Protein AF-A0A7Y6PYK7-F1 (afdb_monomer_lite)

Sequence (256 aa):
MRISSSILVTAALLSGCTKWGTTAVYGPKYEVERRLLGSPSLATTKSSSLSAGFAGARGGGVAIAGLEGATDSLSRTHCVQQAEITYEQPIEFQPVETGRTGDVAASVALGFVGLGFVVAGLIRSSDDSVFQPGDPYYKEPASGAPLYAIGGLMVGGGIGIAAYSFGALPKGPKPAPTQSKRAWVQQELVEATGCGLPGDVAQQPQPQPIAQPASATPPPSNETADRLRKLDQLRSSGAITEAEYQKKRKEILDAI

Secondary structure (DSSP, 8-state):
----SSHHHHTTSS----PPEEEEEE---EEEEEEEEEEEEEEEEEE-S---------S--------------EEEEEEEEEEEEEEEEEEEEEEE----HHHHHHHHHHHHHHHHHHHHHHHHHT---SS-TT-TT--PPPP-HHHHHHHHHHHHHHHHHHHHHHHTSPPSPPPPPEEEEEEEEEEEEEE-S-S--TT----PPPPP-----------TTSHHHHHHHHHHHHHHTTSS-HHHHHHHHHHHHHT-

pLDDT: mean 78.87, std 18.79, range [34.84, 98.12]

Radius of gyration: 35.49 Å; chains: 1; bounding box: 79×59×106 Å

Foldseek 3Di:
DDDDPPVVVVVVVPPDQLDFAWDKDKADKDWDDKDWDDDWDKDKDFDQPPCPDPPDPDDDDDDDDDDPDDRPRDIDIFTWTKMKTKMKIKIKTFGDFPACVVLLVVLVVLLVVLVVLVVVLVVQQPPPDPDDPPDPPDDHGDHSVVSNVSSVVSNVVSVVSNVVRVVSTNPDDGDDIDMDMDMDIDIDIDGDADPPPVPRDDDDPDPDPDPDDPDDDDDPDCPLVVQLVVLVVCVVVVVDDPVVSVVVNVVSVVVD

Structure (mmCIF, N/CA/C/O backbone):
data_AF-A0A7Y6PYK7-F1
#
_entry.id   AF-A0A7Y6PYK7-F1
#
loop_
_atom_site.group_PDB
_atom_site.id
_atom_site.type_symbol
_atom_site.label_atom_id
_atom_site.label_alt_id
_atom_site.label_comp_id
_atom_site.label_asym_id
_atom_site.label_entity_id
_atom_site.label_seq_id
_atom_site.pdbx_PDB_ins_code
_atom_site.Cartn_x
_atom_site.Cartn_y
_atom_site.Cartn_z
_atom_site.occupancy
_atom_site.B_iso_or_equiv
_atom_site.auth_seq_id
_atom_site.auth_comp_id
_atom_site.auth_asym_id
_atom_site.auth_atom_id
_atom_site.pdbx_PDB_model_num
ATOM 1 N N . MET A 1 1 ? 35.656 24.568 -28.229 1.00 41.38 1 MET A N 1
ATOM 2 C CA . MET A 1 1 ? 34.357 24.715 -27.540 1.00 41.38 1 MET A CA 1
ATOM 3 C C . MET A 1 1 ? 34.272 23.618 -26.478 1.00 41.38 1 MET A C 1
ATOM 5 O O . MET A 1 1 ? 34.019 22.473 -26.814 1.00 41.38 1 MET A O 1
ATOM 9 N N . ARG A 1 2 ? 34.668 23.921 -25.232 1.00 41.19 2 ARG A N 1
ATOM 10 C CA . ARG A 1 2 ? 34.726 22.980 -24.096 1.00 41.19 2 ARG A CA 1
ATOM 11 C C . ARG A 1 2 ? 33.639 23.394 -23.113 1.00 41.19 2 ARG A C 1
ATOM 13 O O . ARG A 1 2 ? 33.864 24.255 -22.272 1.00 41.19 2 ARG A O 1
ATOM 20 N N . ILE A 1 3 ? 32.442 22.865 -23.313 1.00 46.75 3 ILE A N 1
ATOM 21 C CA . ILE A 1 3 ? 31.269 23.149 -22.491 1.00 46.75 3 ILE A CA 1
ATOM 22 C C . ILE A 1 3 ? 30.882 21.832 -21.808 1.00 46.75 3 ILE A C 1
ATOM 24 O O . ILE A 1 3 ? 30.668 20.827 -22.476 1.00 46.75 3 ILE A O 1
ATOM 28 N N . SER A 1 4 ? 30.809 21.878 -20.476 1.00 48.56 4 SER A N 1
ATOM 29 C CA . SER A 1 4 ? 29.962 21.011 -19.641 1.00 48.56 4 SER A CA 1
ATOM 30 C C . SER A 1 4 ? 30.378 19.560 -19.375 1.00 48.56 4 SER A C 1
ATOM 32 O O . SER A 1 4 ? 29.655 18.633 -19.718 1.00 48.56 4 SER A O 1
ATOM 34 N N . SER A 1 5 ? 31.445 19.351 -18.597 1.00 49.78 5 SER A N 1
ATOM 35 C CA . SER A 1 5 ? 31.573 18.126 -17.774 1.00 49.78 5 SER A CA 1
ATOM 36 C C . SER A 1 5 ? 31.343 18.384 -16.277 1.00 49.78 5 SER A C 1
ATOM 38 O O . SER A 1 5 ? 31.088 17.450 -15.526 1.00 49.78 5 SER A O 1
ATOM 40 N N . SER A 1 6 ? 31.348 19.647 -15.837 1.00 47.19 6 SER A N 1
ATOM 41 C CA . SER A 1 6 ? 31.261 19.998 -14.410 1.00 47.19 6 SER A CA 1
ATOM 42 C C . SER A 1 6 ? 29.833 20.159 -13.871 1.00 47.19 6 SER A C 1
ATOM 44 O O . SER A 1 6 ? 29.655 20.204 -12.662 1.00 47.19 6 SER A O 1
ATOM 46 N N . ILE A 1 7 ? 28.807 20.226 -14.731 1.00 49.69 7 ILE A N 1
ATOM 47 C CA . ILE A 1 7 ? 27.406 20.414 -14.292 1.00 49.69 7 ILE A CA 1
ATOM 48 C C . ILE A 1 7 ? 26.736 19.075 -13.924 1.00 49.69 7 ILE A C 1
ATOM 50 O O . ILE A 1 7 ? 25.833 19.042 -13.094 1.00 49.69 7 ILE A O 1
ATOM 54 N N . LEU A 1 8 ? 27.219 17.948 -14.460 1.00 49.28 8 LEU A N 1
ATOM 55 C CA . LEU A 1 8 ? 26.661 16.619 -14.169 1.00 49.28 8 LEU A CA 1
ATOM 56 C C . LEU A 1 8 ? 27.048 16.078 -12.781 1.00 49.28 8 LEU A C 1
ATOM 58 O O . LEU A 1 8 ? 26.306 15.286 -12.210 1.00 49.28 8 LEU A O 1
ATOM 62 N N . VAL A 1 9 ? 28.167 16.529 -12.206 1.00 49.00 9 VAL A N 1
ATOM 63 C CA . VAL A 1 9 ? 28.654 16.024 -10.908 1.00 49.00 9 VAL A CA 1
ATOM 64 C C . VAL A 1 9 ? 27.908 16.662 -9.729 1.00 49.00 9 VAL A C 1
ATOM 66 O O . VAL A 1 9 ? 27.667 16.005 -8.719 1.00 49.00 9 VAL A O 1
ATOM 69 N N . THR A 1 10 ? 27.449 17.909 -9.859 1.00 48.22 10 THR A N 1
ATOM 70 C CA . THR A 1 10 ? 26.762 18.618 -8.766 1.00 48.22 10 THR A CA 1
ATOM 71 C C . THR A 1 10 ? 25.314 18.155 -8.567 1.00 48.22 10 THR A C 1
ATOM 73 O O . THR A 1 10 ? 24.798 18.223 -7.455 1.00 48.22 10 THR A O 1
ATOM 76 N N . ALA A 1 11 ? 24.665 17.606 -9.602 1.00 48.53 11 ALA A N 1
ATOM 77 C CA . ALA A 1 11 ? 23.316 17.040 -9.489 1.00 48.53 11 ALA A CA 1
ATOM 78 C C . ALA A 1 11 ? 23.280 15.692 -8.732 1.00 48.53 11 ALA A C 1
ATOM 80 O O . ALA A 1 11 ? 22.247 15.332 -8.175 1.00 48.53 11 ALA A O 1
ATOM 81 N N . ALA A 1 12 ? 24.406 14.971 -8.657 1.00 49.28 12 ALA A N 1
ATOM 82 C CA . ALA A 1 12 ? 24.497 13.674 -7.981 1.00 49.28 12 ALA A CA 1
ATOM 83 C C . ALA A 1 12 ? 24.731 13.775 -6.461 1.00 49.28 12 ALA A C 1
ATOM 85 O O . ALA A 1 12 ? 24.531 12.798 -5.751 1.00 49.28 12 ALA A O 1
ATOM 86 N N . LEU A 1 13 ? 25.133 14.939 -5.939 1.00 48.62 13 LEU A N 1
ATOM 87 C CA . LEU A 1 13 ? 25.382 15.131 -4.500 1.00 48.62 13 LEU A CA 1
ATOM 88 C C . LEU A 1 13 ? 24.173 15.704 -3.740 1.00 48.62 13 LEU A C 1
ATOM 90 O O . LEU A 1 13 ? 24.172 15.714 -2.512 1.00 48.62 13 LEU A O 1
ATOM 94 N N . LEU A 1 14 ? 23.122 16.120 -4.455 1.00 46.25 14 LEU A N 1
ATOM 95 C CA . LEU A 1 14 ? 21.832 16.527 -3.878 1.00 46.25 14 LEU A CA 1
ATOM 96 C C . LEU A 1 14 ? 20.793 15.387 -3.845 1.00 46.25 14 LEU A C 1
ATOM 98 O O . LEU A 1 14 ? 19.666 15.611 -3.407 1.00 46.25 14 LEU A O 1
ATOM 102 N N . SER A 1 15 ? 21.159 14.161 -4.251 1.00 47.44 15 SER A N 1
ATOM 103 C CA . SER A 1 15 ? 20.403 12.945 -3.920 1.00 47.44 15 SER A CA 1
ATOM 104 C C . SER A 1 15 ? 20.591 12.679 -2.421 1.00 47.44 15 SER A C 1
ATOM 106 O O . SER A 1 15 ? 21.564 12.072 -1.988 1.00 47.44 15 SER A O 1
ATOM 108 N N . GLY A 1 16 ? 19.786 13.276 -1.555 1.00 48.03 16 GLY A N 1
ATOM 109 C CA . GLY A 1 16 ? 18.374 12.955 -1.472 1.00 48.03 16 GLY A CA 1
ATOM 110 C C . GLY A 1 16 ? 18.304 11.812 -0.479 1.00 48.03 16 GLY A C 1
ATOM 111 O O . GLY A 1 16 ? 18.490 10.662 -0.861 1.00 48.03 16 GLY A O 1
ATOM 112 N N . CYS A 1 17 ? 18.145 12.144 0.805 1.00 55.09 17 CYS A N 1
ATOM 113 C CA . CYS A 1 17 ? 17.964 11.154 1.859 1.00 55.09 17 CYS A CA 1
ATOM 114 C C . CYS A 1 17 ? 16.891 10.179 1.386 1.00 55.09 17 CYS A C 1
ATOM 116 O O . CYS A 1 17 ? 15.743 10.577 1.182 1.00 55.09 17 CYS A O 1
ATOM 118 N N . THR A 1 18 ? 17.274 8.935 1.135 1.00 62.16 18 THR A N 1
ATOM 119 C CA . THR A 1 18 ? 16.353 7.918 0.664 1.00 62.16 18 THR A CA 1
ATOM 120 C C . THR A 1 18 ? 15.465 7.561 1.854 1.00 62.16 18 THR A C 1
ATOM 122 O O . THR A 1 18 ? 15.891 6.941 2.826 1.00 62.16 18 THR A O 1
ATOM 125 N N . LYS A 1 19 ? 14.255 8.133 1.867 1.00 70.88 19 LYS A N 1
ATOM 126 C CA . LYS A 1 19 ? 13.353 8.081 3.020 1.00 70.88 19 LYS A CA 1
ATOM 127 C C . LYS A 1 19 ? 12.589 6.767 2.993 1.00 70.88 19 LYS A C 1
ATOM 129 O O . LYS A 1 19 ? 11.907 6.457 2.021 1.00 70.88 19 LYS A O 1
ATOM 134 N N . TRP A 1 20 ? 12.663 6.029 4.091 1.00 84.69 20 TRP A N 1
ATOM 135 C CA . TRP A 1 20 ? 11.654 5.030 4.410 1.00 84.69 20 TRP A CA 1
ATOM 136 C C . TRP A 1 20 ? 10.308 5.740 4.549 1.00 84.69 20 TRP A C 1
ATOM 138 O O . TRP A 1 20 ? 10.198 6.704 5.310 1.00 84.69 20 TRP A O 1
ATOM 148 N N . GLY A 1 21 ? 9.296 5.296 3.809 1.00 88.88 21 GLY A N 1
ATOM 149 C CA . GLY A 1 21 ? 7.928 5.705 4.098 1.00 88.88 21 GLY A CA 1
ATOM 150 C C . GLY A 1 21 ? 7.387 4.925 5.282 1.00 88.88 21 GLY A C 1
ATOM 151 O O . GLY A 1 21 ? 7.928 3.891 5.679 1.00 88.88 21 GLY A O 1
ATOM 152 N N . THR A 1 22 ? 6.296 5.417 5.846 1.00 93.62 22 THR A N 1
ATOM 153 C CA . THR A 1 22 ? 5.576 4.750 6.925 1.00 93.62 22 THR A CA 1
ATOM 154 C C . THR A 1 22 ? 4.152 4.470 6.472 1.00 93.62 22 THR A C 1
ATOM 156 O O . THR A 1 22 ? 3.503 5.319 5.863 1.00 93.62 22 THR A O 1
ATOM 159 N N . THR A 1 23 ? 3.665 3.266 6.755 1.00 95.06 23 THR A N 1
ATOM 160 C CA . THR A 1 23 ? 2.240 2.938 6.660 1.00 95.06 23 THR A CA 1
ATOM 161 C C . THR A 1 23 ? 1.681 2.774 8.064 1.00 95.06 23 THR A C 1
ATOM 163 O O . THR A 1 23 ? 2.337 2.191 8.928 1.00 95.06 23 THR A O 1
ATOM 166 N N . ALA A 1 24 ? 0.489 3.312 8.309 1.00 96.38 24 ALA A N 1
ATOM 167 C CA . ALA A 1 24 ? -0.198 3.146 9.581 1.00 96.38 24 ALA A CA 1
ATOM 168 C C . ALA A 1 24 ? -1.003 1.842 9.556 1.00 96.38 24 ALA A C 1
ATOM 170 O O . ALA A 1 24 ? -1.925 1.687 8.755 1.00 96.38 24 ALA A O 1
ATOM 171 N N . VAL A 1 25 ? -0.667 0.914 10.448 1.00 96.31 25 VAL A N 1
ATOM 172 C CA . VAL A 1 25 ? -1.448 -0.293 10.716 1.00 96.31 25 VAL A CA 1
ATOM 173 C C . VAL A 1 25 ? -2.279 -0.036 11.965 1.00 96.31 25 VAL A C 1
ATOM 175 O O . VAL A 1 25 ? -1.747 0.180 13.053 1.00 96.31 25 VAL A O 1
ATOM 178 N N . TYR A 1 26 ? -3.598 -0.015 11.795 1.00 96.62 26 TYR A N 1
ATOM 179 C CA . TYR A 1 26 ? -4.538 0.232 12.881 1.00 96.62 26 TYR A CA 1
ATOM 180 C C . TYR A 1 26 ? -4.885 -1.079 13.579 1.00 96.62 26 TYR A C 1
ATOM 182 O O . TYR A 1 26 ? -5.367 -2.018 12.944 1.00 96.62 26 TYR A O 1
ATOM 190 N N . GLY A 1 27 ? -4.660 -1.138 14.888 1.00 95.50 27 GLY A N 1
ATOM 191 C CA . GLY A 1 27 ? -5.115 -2.253 15.706 1.00 95.50 27 GLY A CA 1
ATOM 192 C C . GLY A 1 27 ? -6.618 -2.193 16.011 1.00 95.50 27 GLY A C 1
ATOM 193 O O . GLY A 1 27 ? -7.320 -1.271 15.579 1.00 95.50 27 GLY A O 1
ATOM 194 N N . PRO A 1 28 ? -7.136 -3.176 16.764 1.00 95.81 28 PRO A N 1
ATOM 195 C CA . PRO A 1 28 ? -8.512 -3.160 17.258 1.00 95.81 28 PRO A CA 1
ATOM 196 C C . PRO A 1 28 ? -8.802 -1.904 18.093 1.00 95.81 28 PRO A C 1
ATOM 198 O O . PRO A 1 28 ? -7.960 -1.429 18.854 1.00 95.81 28 PRO A O 1
ATOM 201 N N . LYS A 1 29 ? -10.010 -1.365 17.920 1.00 95.75 29 LYS A N 1
ATOM 202 C CA . LYS A 1 29 ? -10.551 -0.243 18.694 1.00 95.75 29 LYS A CA 1
ATOM 203 C C . LYS A 1 29 ? -11.051 -0.782 20.035 1.00 95.75 29 LYS A C 1
ATOM 205 O O . LYS A 1 29 ? -11.832 -1.731 20.043 1.00 95.75 29 LYS A O 1
ATOM 210 N N . TYR A 1 30 ? -10.630 -0.170 21.136 1.00 93.94 30 TYR A N 1
ATOM 211 C CA . TYR A 1 30 ? -11.073 -0.530 22.480 1.00 93.94 30 TYR A CA 1
ATOM 212 C C . TYR A 1 30 ? -11.786 0.646 23.133 1.00 93.94 30 TYR A C 1
ATOM 214 O O . TYR A 1 30 ? -11.367 1.796 23.001 1.00 93.94 30 TYR A O 1
ATOM 222 N N . GLU A 1 31 ? -12.870 0.346 23.832 1.00 96.31 31 GLU A N 1
ATOM 223 C CA . GLU A 1 31 ? -13.551 1.291 24.706 1.00 96.31 31 GLU A CA 1
ATOM 224 C C . GLU A 1 31 ? -12.779 1.394 26.024 1.00 96.31 31 GLU A C 1
ATOM 226 O O . GLU A 1 31 ? -12.542 0.385 26.687 1.00 96.31 31 GLU A O 1
ATOM 231 N N . VAL A 1 32 ? -12.351 2.608 26.368 1.00 96.06 32 VAL A N 1
ATOM 232 C CA . VAL A 1 32 ? -11.587 2.884 27.593 1.00 96.06 32 VAL A CA 1
ATOM 233 C C . VAL A 1 32 ? -12.491 3.440 28.678 1.00 96.06 32 VAL A C 1
ATOM 235 O O . VAL A 1 32 ? -12.367 3.067 29.841 1.00 96.06 32 VAL A O 1
ATOM 238 N N . GLU A 1 33 ? -13.418 4.315 28.297 1.00 95.75 33 GLU A N 1
ATOM 239 C CA . GLU A 1 33 ? -14.327 4.966 29.229 1.00 95.75 33 GLU A CA 1
ATOM 240 C C . GLU A 1 33 ? -15.692 5.168 28.578 1.00 95.75 33 GLU A C 1
ATOM 242 O O . GLU A 1 33 ? -15.784 5.549 27.410 1.00 95.75 33 GLU A O 1
ATOM 247 N N . ARG A 1 34 ? -16.749 4.944 29.365 1.00 96.06 34 ARG A N 1
ATOM 248 C CA . ARG A 1 34 ? -18.128 5.273 29.012 1.00 96.06 34 ARG A CA 1
ATOM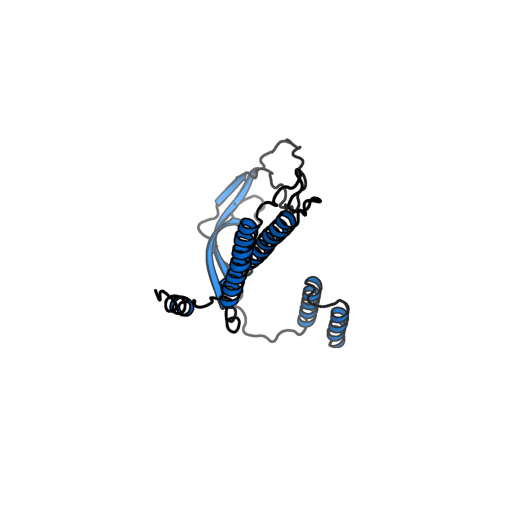 249 C C . ARG A 1 34 ? -18.690 6.232 30.035 1.00 96.06 34 ARG A C 1
ATOM 251 O O . ARG A 1 34 ? -18.794 5.890 31.213 1.00 96.06 34 ARG A O 1
ATOM 258 N N . ARG A 1 35 ? -19.152 7.386 29.574 1.00 95.81 35 ARG A N 1
ATOM 259 C CA . ARG A 1 35 ? -19.866 8.351 30.400 1.00 95.81 35 ARG A CA 1
ATOM 260 C C . ARG A 1 35 ? -21.265 8.572 29.852 1.00 95.81 35 ARG A C 1
ATOM 262 O O . ARG A 1 35 ? -21.439 9.076 28.749 1.00 95.81 35 ARG A O 1
ATOM 269 N N . LEU A 1 36 ? -22.274 8.209 30.636 1.00 94.75 36 LEU A N 1
ATOM 270 C CA . LEU A 1 36 ? -23.662 8.528 30.309 1.00 94.75 36 LEU A CA 1
ATOM 271 C C . LEU A 1 36 ? -23.889 10.036 30.475 1.00 94.75 36 LEU A C 1
ATOM 273 O O . LEU A 1 36 ? -23.507 10.625 31.489 1.00 94.75 36 LEU A O 1
ATOM 277 N N . LEU A 1 37 ? -24.496 10.655 29.468 1.00 94.00 37 LEU A N 1
ATOM 278 C CA . LEU A 1 37 ? -24.835 12.070 29.423 1.00 94.00 37 LEU A CA 1
ATOM 279 C C . LEU A 1 37 ? -26.358 12.243 29.484 1.00 94.00 37 LEU A C 1
ATOM 281 O O . LEU A 1 37 ? -27.113 11.565 28.787 1.00 94.00 37 LEU A O 1
ATOM 285 N N . GLY A 1 38 ? -26.813 13.190 30.307 1.00 93.00 38 GLY A N 1
ATOM 286 C CA . GLY A 1 38 ? -28.232 13.530 30.440 1.00 93.00 38 GLY A CA 1
ATOM 287 C C . GLY A 1 38 ? -29.077 12.441 31.108 1.00 93.00 38 GLY A C 1
ATOM 288 O O . GLY A 1 38 ? -28.550 11.535 31.748 1.00 93.00 38 GLY A O 1
ATOM 289 N N . SER A 1 39 ? -30.399 12.552 30.985 1.00 92.25 39 SER A N 1
ATOM 290 C CA . SER A 1 39 ? -31.371 11.543 31.422 1.00 92.25 39 SER A CA 1
ATOM 291 C C . SER A 1 39 ? -31.814 10.673 30.239 1.00 92.25 39 SER A C 1
ATOM 293 O O . SER A 1 39 ? -31.847 11.174 29.112 1.00 92.25 39 SER A O 1
ATOM 295 N N . PRO A 1 40 ? -32.188 9.401 30.462 1.00 91.94 40 PRO A N 1
ATOM 296 C CA . PRO A 1 40 ? -32.756 8.565 29.409 1.00 91.94 40 PRO A CA 1
ATOM 297 C C . PRO A 1 40 ? -34.015 9.208 28.813 1.00 91.94 40 PRO A C 1
ATOM 299 O O . PRO A 1 40 ? -34.795 9.856 29.513 1.00 91.94 40 PRO A O 1
ATOM 302 N N . SER A 1 41 ? -34.200 9.044 27.504 1.00 90.88 41 SER A N 1
ATOM 303 C CA . SER A 1 41 ? -35.339 9.578 26.758 1.00 90.88 41 SER A CA 1
ATOM 304 C C . SER A 1 41 ? -35.881 8.535 25.784 1.00 90.88 41 SER A C 1
ATOM 306 O O . SER A 1 41 ? -35.150 7.676 25.290 1.00 90.88 41 SER A O 1
ATOM 308 N N . LEU A 1 42 ? -37.182 8.594 25.511 1.00 91.00 42 LEU A N 1
ATOM 309 C CA . LEU A 1 42 ? -37.809 7.723 24.524 1.00 91.00 42 LEU A CA 1
ATOM 310 C C . LEU A 1 42 ? -37.490 8.241 23.119 1.00 91.00 42 LEU A C 1
ATOM 312 O O . LEU A 1 42 ? -37.902 9.341 22.754 1.00 91.00 42 LEU A O 1
ATOM 316 N N . ALA A 1 43 ? -36.803 7.431 22.316 1.00 88.19 43 ALA A N 1
ATOM 317 C CA . ALA A 1 43 ? -36.601 7.689 20.897 1.00 88.19 43 ALA A CA 1
ATOM 318 C C . ALA A 1 43 ? -37.356 6.649 20.072 1.00 88.19 43 ALA A C 1
ATOM 320 O O . ALA A 1 43 ? -37.307 5.449 20.338 1.00 88.19 43 ALA A O 1
ATOM 321 N N . THR A 1 44 ? -38.070 7.110 19.048 1.00 86.44 44 THR A N 1
ATOM 322 C CA . THR A 1 44 ? -38.729 6.212 18.097 1.00 86.44 44 THR A CA 1
ATOM 323 C C . THR A 1 44 ? -37.887 6.139 16.838 1.00 86.44 44 THR A C 1
ATOM 325 O O . THR A 1 44 ? -37.810 7.107 16.081 1.00 86.44 44 THR A O 1
ATOM 328 N N . THR A 1 45 ? -37.267 4.986 16.608 1.00 81.25 45 THR A N 1
ATOM 329 C CA . THR A 1 45 ? -36.474 4.743 15.405 1.00 81.25 45 THR A CA 1
ATOM 330 C C . THR A 1 45 ? -37.366 4.064 14.376 1.00 81.25 45 THR A C 1
ATOM 332 O O . THR A 1 45 ? -37.938 3.002 14.626 1.00 81.25 45 THR A O 1
ATOM 335 N N . LYS A 1 46 ? -37.505 4.692 13.207 1.00 81.75 46 LYS A N 1
ATOM 336 C CA . LYS A 1 46 ? -38.127 4.071 12.036 1.00 81.75 46 LYS A CA 1
ATOM 337 C C . LYS A 1 46 ? -37.024 3.382 11.246 1.00 81.75 46 LYS A C 1
ATOM 339 O O . LYS A 1 46 ? -36.307 4.043 10.501 1.00 81.75 46 LYS A O 1
ATOM 344 N N . SER A 1 47 ? -36.854 2.077 11.429 1.00 70.19 47 SER A N 1
ATOM 345 C CA . SER A 1 47 ? -35.985 1.300 10.550 1.00 70.19 47 SER A CA 1
ATOM 346 C C . SER A 1 47 ? -36.777 0.940 9.297 1.00 70.19 47 SER A C 1
ATOM 348 O O . SER A 1 47 ? -37.695 0.123 9.319 1.00 70.19 47 SER A O 1
ATOM 350 N N . SER A 1 48 ? -36.448 1.574 8.174 1.00 64.44 48 SER A N 1
ATOM 351 C CA . SER A 1 48 ? -36.780 1.008 6.869 1.00 64.44 48 SER A CA 1
ATOM 352 C C . SER A 1 48 ? -35.980 -0.287 6.740 1.00 64.44 48 SER A C 1
ATOM 354 O O . SER A 1 48 ? -34.762 -0.292 6.911 1.00 64.44 48 SER A O 1
ATOM 356 N N . SER A 1 49 ? -36.671 -1.394 6.493 1.00 51.66 49 SER A N 1
ATOM 357 C CA . SER A 1 49 ? -36.150 -2.755 6.333 1.00 51.66 49 SER A CA 1
ATOM 358 C C . SER A 1 49 ? -35.283 -2.925 5.071 1.00 51.66 49 SER A C 1
ATOM 360 O O . SER A 1 49 ? -35.478 -3.835 4.279 1.00 51.66 49 SER A O 1
ATOM 362 N N . LEU A 1 50 ? -34.276 -2.069 4.894 1.00 50.03 50 LEU A N 1
ATOM 363 C CA . LEU A 1 50 ? -33.206 -2.206 3.907 1.00 50.03 50 LEU A CA 1
ATOM 364 C C . LEU A 1 50 ? -31.889 -2.551 4.613 1.00 50.03 50 LEU A C 1
ATOM 366 O O . LEU A 1 50 ? -30.837 -1.999 4.317 1.00 50.03 50 LEU A O 1
ATOM 370 N N . SER A 1 51 ? -31.934 -3.507 5.542 1.00 47.28 51 SER A N 1
ATOM 371 C CA . SER A 1 51 ? -30.759 -4.333 5.836 1.00 47.28 51 SER A CA 1
ATOM 372 C C . SER A 1 51 ? -30.742 -5.474 4.817 1.00 47.28 51 SER A C 1
ATOM 374 O O . SER A 1 51 ? -30.958 -6.640 5.141 1.00 47.28 51 SER A O 1
ATOM 376 N N . ALA A 1 52 ? -30.549 -5.124 3.541 1.00 46.44 52 ALA A N 1
ATOM 377 C CA . ALA A 1 52 ? -29.939 -6.067 2.620 1.00 46.44 52 ALA A CA 1
ATOM 378 C C . ALA A 1 52 ? -28.544 -6.309 3.197 1.00 46.44 52 ALA A C 1
ATOM 380 O O . ALA A 1 52 ? -27.768 -5.366 3.352 1.00 46.44 52 ALA A O 1
ATOM 381 N N . GLY A 1 53 ? -28.302 -7.536 3.653 1.00 41.25 53 GLY A N 1
ATOM 382 C CA . GLY A 1 53 ? -27.120 -7.880 4.421 1.00 41.25 53 GLY A CA 1
ATOM 383 C C . GLY A 1 53 ? -25.844 -7.325 3.797 1.00 41.25 53 GLY A C 1
ATOM 384 O O . GLY A 1 53 ? -25.675 -7.311 2.577 1.00 41.25 53 GLY A O 1
ATOM 385 N N . PHE A 1 54 ? -24.921 -6.927 4.666 1.00 42.72 54 PHE A N 1
ATOM 386 C CA . PHE A 1 54 ? -23.496 -6.853 4.373 1.00 42.72 54 PHE A CA 1
ATOM 387 C C . PHE A 1 54 ? -22.984 -8.256 3.967 1.00 42.72 54 PHE A C 1
ATOM 389 O O . PHE A 1 54 ? -22.231 -8.900 4.689 1.00 42.72 54 PHE A O 1
ATOM 396 N N . ALA A 1 55 ? -23.422 -8.769 2.819 1.00 41.50 55 ALA A N 1
ATOM 397 C CA . ALA A 1 55 ? -22.771 -9.841 2.091 1.00 41.50 55 ALA A CA 1
ATOM 398 C C . ALA A 1 55 ? -21.782 -9.151 1.150 1.00 41.50 55 ALA A C 1
ATOM 400 O O . ALA A 1 55 ? -22.167 -8.394 0.260 1.00 41.50 55 ALA A O 1
ATOM 401 N N . GLY A 1 56 ? -20.494 -9.326 1.435 1.00 38.97 56 GLY A N 1
ATOM 402 C CA . GLY A 1 56 ? -19.407 -8.599 0.796 1.00 38.97 56 GLY A CA 1
ATOM 403 C C . GLY A 1 56 ? -19.460 -8.649 -0.730 1.00 38.97 56 GLY A C 1
ATOM 404 O O . GLY A 1 56 ? -19.235 -9.689 -1.343 1.00 38.97 56 GLY A O 1
ATOM 405 N N . ALA A 1 57 ? -19.648 -7.483 -1.345 1.00 38.53 57 ALA A N 1
ATOM 406 C CA . ALA A 1 57 ? -19.328 -7.254 -2.744 1.00 38.53 57 ALA A CA 1
ATOM 407 C C . ALA A 1 57 ? -17.798 -7.222 -2.915 1.00 38.53 57 ALA A C 1
ATOM 409 O O . ALA A 1 57 ? -17.163 -6.169 -2.961 1.00 38.53 57 ALA A O 1
ATOM 410 N N . ARG A 1 58 ? -17.193 -8.407 -3.001 1.00 41.72 58 ARG A N 1
ATOM 411 C CA . ARG A 1 58 ? -15.920 -8.619 -3.698 1.00 41.72 58 ARG A CA 1
ATOM 412 C C . ARG A 1 58 ? -16.099 -9.783 -4.669 1.00 41.72 58 ARG A C 1
ATOM 414 O O . ARG A 1 58 ? -15.801 -10.922 -4.343 1.00 41.72 58 ARG A O 1
ATOM 421 N N . GLY A 1 59 ? -16.601 -9.474 -5.862 1.00 38.66 59 GLY A N 1
ATOM 422 C CA . GLY A 1 59 ? -16.657 -10.397 -7.000 1.00 38.66 59 GLY A CA 1
ATOM 423 C C . GLY A 1 59 ? -17.846 -10.089 -7.903 1.00 38.66 59 GLY A C 1
ATOM 424 O O . GLY A 1 59 ? -18.978 -10.122 -7.439 1.00 38.66 59 GLY A O 1
ATOM 425 N N . GLY A 1 60 ? -17.583 -9.736 -9.165 1.00 47.50 60 GLY A N 1
ATOM 426 C CA . GLY A 1 60 ? -18.549 -9.246 -10.159 1.00 47.50 60 GLY A CA 1
ATOM 427 C C . GLY A 1 60 ? -19.690 -10.206 -10.516 1.00 47.50 60 GLY A C 1
ATOM 428 O O . GLY A 1 60 ? -19.681 -10.799 -11.590 1.00 47.50 60 GLY A O 1
ATOM 429 N N . GLY A 1 61 ? -20.687 -10.314 -9.639 1.00 34.84 61 GLY A N 1
ATOM 430 C CA . GLY A 1 61 ? -21.951 -11.012 -9.866 1.00 34.84 61 GLY A CA 1
ATOM 431 C C . GLY A 1 61 ? -23.121 -10.030 -9.927 1.00 34.84 61 GLY A C 1
ATOM 432 O O . GLY A 1 61 ? -23.276 -9.183 -9.053 1.00 34.84 61 GLY A O 1
ATOM 433 N N . VAL A 1 62 ? -23.927 -10.146 -10.979 1.00 42.94 62 VAL A N 1
ATOM 434 C CA . VAL A 1 62 ? -25.145 -9.370 -11.245 1.00 42.94 62 VAL A CA 1
ATOM 435 C C . VAL A 1 62 ? -26.106 -9.446 -10.050 1.00 42.94 62 VAL A C 1
ATOM 437 O O . VAL A 1 62 ? -26.606 -10.520 -9.720 1.00 42.94 62 VAL A O 1
ATOM 440 N N . ALA A 1 63 ? -26.378 -8.305 -9.411 1.00 37.50 63 ALA A N 1
ATOM 441 C CA . ALA A 1 63 ? -27.422 -8.188 -8.400 1.00 37.50 63 ALA A CA 1
ATOM 442 C C . ALA A 1 63 ? -28.792 -8.177 -9.093 1.00 37.50 63 ALA A C 1
ATOM 444 O O . ALA A 1 63 ? -29.102 -7.271 -9.868 1.00 37.50 63 ALA A O 1
ATOM 445 N N . ILE A 1 64 ? -29.603 -9.198 -8.822 1.00 43.75 64 ILE A N 1
ATOM 446 C CA . ILE A 1 64 ? -30.995 -9.272 -9.265 1.00 43.75 64 ILE A CA 1
ATOM 447 C C . ILE A 1 64 ? -31.794 -8.276 -8.417 1.00 43.75 64 ILE A C 1
ATOM 449 O O . ILE A 1 64 ? -32.117 -8.538 -7.261 1.00 43.75 64 ILE A O 1
ATOM 453 N N . ALA A 1 65 ? -32.076 -7.109 -8.994 1.00 44.94 65 ALA A N 1
ATOM 454 C CA . ALA A 1 65 ? -33.107 -6.204 -8.513 1.00 44.94 65 ALA A CA 1
ATOM 455 C C . ALA A 1 65 ? -34.471 -6.829 -8.833 1.00 44.94 65 ALA A C 1
ATOM 457 O O . ALA A 1 65 ? -34.818 -6.998 -10.000 1.00 44.94 65 ALA A O 1
ATOM 458 N N . GLY A 1 66 ? -35.226 -7.215 -7.807 1.00 45.91 66 GLY A N 1
ATOM 459 C CA . GLY A 1 66 ? -36.538 -7.815 -8.019 1.00 45.91 66 GLY A CA 1
ATOM 460 C C . GLY A 1 66 ? -37.202 -8.295 -6.741 1.00 45.91 66 GLY A C 1
ATOM 461 O O . GLY A 1 66 ? -37.413 -9.491 -6.589 1.00 45.91 66 GLY A O 1
ATOM 462 N N . LEU A 1 67 ? -37.532 -7.371 -5.833 1.00 43.38 67 LEU A N 1
ATOM 463 C CA . LEU A 1 67 ? -38.655 -7.560 -4.913 1.00 43.38 67 LEU A CA 1
ATOM 464 C C . LEU A 1 67 ? -39.140 -6.198 -4.390 1.00 43.38 67 LEU A C 1
ATOM 466 O O . LEU A 1 67 ? -38.751 -5.734 -3.322 1.00 43.38 67 LEU A O 1
ATOM 470 N N . GLU A 1 68 ? -39.994 -5.545 -5.176 1.00 48.34 68 GLU A N 1
ATOM 471 C CA . GLU A 1 68 ? -40.871 -4.470 -4.705 1.00 48.34 68 GLU A CA 1
ATOM 472 C C . GLU A 1 68 ? -41.976 -5.101 -3.841 1.00 48.34 68 GLU A C 1
ATOM 474 O O . GLU A 1 68 ? -43.076 -5.389 -4.302 1.00 48.34 68 GLU A O 1
ATOM 479 N N . GLY A 1 69 ? -41.652 -5.414 -2.587 1.00 45.91 69 GLY A N 1
ATOM 480 C CA . GLY A 1 69 ? -42.603 -5.899 -1.590 1.00 45.91 69 GLY A CA 1
ATOM 481 C C . GLY A 1 69 ? -42.639 -4.926 -0.421 1.00 45.91 69 GLY A C 1
ATOM 482 O O . GLY A 1 69 ? -41.615 -4.739 0.226 1.00 45.91 69 GLY A O 1
ATOM 483 N N . ALA A 1 70 ? -43.792 -4.285 -0.213 1.00 51.84 70 ALA A N 1
ATOM 484 C CA . ALA A 1 70 ? -44.168 -3.410 0.903 1.00 51.84 70 ALA A CA 1
ATOM 485 C C . ALA A 1 70 ? -43.099 -3.231 2.004 1.00 51.84 70 ALA A C 1
ATOM 487 O O . ALA A 1 70 ? -42.943 -4.064 2.897 1.00 51.84 70 ALA A O 1
ATOM 488 N N . THR A 1 71 ? -42.377 -2.108 1.966 1.00 53.94 71 THR A N 1
ATOM 489 C CA . THR A 1 71 ? -41.530 -1.672 3.081 1.00 53.94 71 THR A CA 1
ATOM 490 C C . THR A 1 71 ? -42.419 -1.148 4.204 1.00 53.94 71 THR A C 1
ATOM 492 O O . THR A 1 71 ? -42.554 0.066 4.383 1.00 53.94 71 THR A O 1
ATOM 495 N N . ASP A 1 72 ? -43.053 -2.051 4.947 1.00 61.41 72 ASP A N 1
ATOM 496 C CA . ASP A 1 72 ? -43.701 -1.694 6.202 1.00 61.41 72 ASP A CA 1
ATOM 497 C C . ASP A 1 72 ? -42.622 -1.138 7.137 1.00 61.41 72 ASP A C 1
ATOM 499 O O . ASP A 1 72 ? -41.726 -1.843 7.608 1.00 61.41 72 ASP A O 1
ATOM 503 N N . SER A 1 73 ? -42.654 0.181 7.334 1.00 66.81 73 SER A N 1
ATOM 504 C CA . SER A 1 73 ? -41.754 0.879 8.245 1.00 66.81 73 SER A CA 1
ATOM 505 C C . SER A 1 73 ? -42.096 0.439 9.663 1.00 66.81 73 SER A C 1
ATOM 507 O O . SER A 1 73 ? -43.065 0.908 10.259 1.00 66.81 73 SER A O 1
ATOM 509 N N . LEU A 1 74 ? -41.309 -0.487 10.204 1.00 72.25 74 LEU A N 1
ATOM 510 C CA . LEU A 1 74 ? -41.468 -0.926 11.578 1.00 72.25 74 LEU A CA 1
ATOM 511 C C . LEU A 1 74 ? -40.910 0.177 12.490 1.00 72.25 74 LEU A C 1
ATOM 513 O O . LEU A 1 74 ? -39.698 0.362 12.599 1.00 72.25 74 LEU A O 1
ATOM 517 N N . SER A 1 75 ? -41.787 0.951 13.129 1.00 80.00 75 SER A N 1
ATOM 518 C CA . SER A 1 75 ? -41.374 1.894 14.170 1.00 80.00 75 SER A CA 1
ATOM 519 C C . SER A 1 75 ? -41.240 1.157 15.497 1.00 80.00 75 SER A C 1
ATOM 521 O O . SER A 1 75 ? -42.231 0.625 16.002 1.00 80.00 75 SER A O 1
ATOM 523 N N . ARG A 1 76 ? -40.043 1.146 16.085 1.00 80.62 76 ARG A N 1
ATOM 524 C CA . ARG A 1 76 ? -39.839 0.681 17.463 1.00 80.62 76 ARG A CA 1
ATOM 525 C C . ARG A 1 76 ? -39.465 1.864 18.346 1.00 80.62 76 ARG A C 1
ATOM 527 O O . ARG A 1 76 ? -38.617 2.679 17.980 1.00 80.62 76 ARG A O 1
ATOM 534 N N . THR A 1 77 ? -40.120 1.968 19.497 1.00 86.38 77 THR A N 1
ATOM 535 C CA . THR A 1 77 ? -39.774 2.942 20.534 1.00 86.38 77 THR A CA 1
ATOM 536 C C . THR A 1 77 ? -38.760 2.295 21.469 1.00 86.38 77 THR A C 1
ATOM 538 O O . THR A 1 77 ? -39.065 1.290 22.104 1.00 86.38 77 THR A O 1
ATOM 541 N N . HIS A 1 78 ? -37.555 2.858 21.524 1.00 87.12 78 HIS A N 1
ATOM 542 C CA . HIS A 1 78 ? -36.466 2.420 22.391 1.00 87.12 78 HIS A CA 1
ATOM 543 C C . HIS A 1 78 ? -36.195 3.499 23.443 1.00 87.12 78 HIS A C 1
ATOM 545 O O . HIS A 1 78 ? -36.295 4.697 23.167 1.00 87.12 78 HIS A O 1
ATOM 551 N N . CYS A 1 79 ? -35.844 3.078 24.654 1.00 89.31 79 CYS A N 1
ATOM 552 C CA . CYS A 1 79 ? -35.290 3.976 25.657 1.00 89.31 79 CYS A CA 1
ATOM 553 C C . CYS A 1 79 ? -33.802 4.160 25.347 1.00 89.31 79 CYS A C 1
ATOM 555 O O . CYS A 1 79 ? -33.044 3.191 25.343 1.00 89.31 79 CYS A O 1
ATOM 557 N N . VAL A 1 80 ? -33.389 5.384 25.026 1.00 93.19 80 VAL A N 1
ATOM 558 C CA . VAL A 1 80 ? -32.000 5.693 24.675 1.00 93.19 80 VAL A CA 1
ATOM 559 C C . VAL A 1 80 ? -31.464 6.805 25.560 1.00 93.19 80 VAL A C 1
ATOM 561 O O . VAL A 1 80 ? -32.178 7.734 25.943 1.00 93.19 80 VAL A O 1
ATOM 564 N N . GLN A 1 81 ? -30.179 6.728 25.867 1.00 94.25 81 GLN A N 1
ATOM 565 C CA . GLN A 1 81 ? -29.438 7.783 26.537 1.00 94.25 81 GLN A CA 1
ATOM 566 C C . GLN A 1 81 ? -28.196 8.093 25.711 1.00 94.25 81 GLN A C 1
ATOM 568 O O . GLN A 1 81 ? -27.598 7.205 25.103 1.00 94.25 81 GLN A O 1
ATOM 573 N N . GLN A 1 82 ? -27.811 9.362 25.655 1.00 94.31 82 GLN A N 1
ATOM 574 C CA . GLN A 1 82 ? -26.565 9.736 25.006 1.00 94.31 82 GLN A CA 1
ATOM 575 C C . GLN A 1 82 ? -25.405 9.264 25.889 1.00 94.31 82 GLN A C 1
ATOM 577 O O . GLN A 1 82 ? -25.376 9.545 27.083 1.00 94.31 82 GLN A O 1
ATOM 582 N N . ALA A 1 83 ? -24.455 8.537 25.320 1.00 95.00 83 ALA A N 1
ATOM 583 C CA . ALA A 1 83 ? -23.208 8.169 25.965 1.00 95.00 83 ALA A CA 1
ATOM 584 C C . ALA A 1 83 ? -22.047 8.826 25.230 1.00 95.00 83 ALA A C 1
ATOM 586 O O . ALA A 1 83 ? -21.972 8.822 24.004 1.00 95.00 83 ALA A O 1
ATOM 587 N N . GLU A 1 84 ? -21.128 9.379 26.000 1.00 96.88 84 GLU A N 1
ATOM 588 C CA . GLU A 1 84 ? -19.806 9.753 25.541 1.00 96.88 84 GLU A CA 1
ATOM 589 C C . GLU A 1 84 ? -18.877 8.560 25.761 1.00 96.88 84 GLU A C 1
ATOM 591 O O . GLU A 1 84 ? -18.661 8.132 26.896 1.00 96.88 84 GLU A O 1
ATOM 596 N N . ILE A 1 85 ? -18.386 7.980 24.667 1.00 96.19 85 ILE A N 1
ATOM 597 C CA . ILE A 1 85 ? -17.503 6.817 24.689 1.00 96.19 85 ILE A CA 1
ATOM 598 C C . ILE A 1 85 ? -16.112 7.258 24.243 1.00 96.19 85 ILE A C 1
ATOM 600 O O . ILE A 1 85 ? -15.920 7.729 23.115 1.00 96.19 85 ILE A O 1
ATOM 604 N N . THR A 1 86 ? -15.135 7.100 25.130 1.00 96.69 86 THR A N 1
ATOM 605 C CA . THR A 1 86 ? -13.721 7.326 24.834 1.00 96.69 86 THR A CA 1
ATOM 606 C C . THR A 1 86 ? -13.130 6.044 24.281 1.00 96.69 86 THR A C 1
ATOM 608 O O . THR A 1 86 ? -13.105 5.003 24.943 1.00 96.69 86 THR A O 1
ATOM 611 N N . TYR A 1 87 ? -12.621 6.132 23.060 1.00 97.00 87 TYR A N 1
ATOM 612 C CA . TYR A 1 87 ? -11.998 5.023 22.368 1.00 97.00 87 TYR A CA 1
ATOM 613 C C . TYR A 1 87 ? -10.492 5.226 22.255 1.00 97.00 87 TYR A C 1
ATOM 615 O O . TYR A 1 87 ? -10.025 6.309 21.900 1.00 97.00 87 TYR A O 1
ATOM 623 N N . GLU A 1 88 ? -9.740 4.153 22.486 1.00 97.38 88 GLU A N 1
ATOM 624 C CA . GLU A 1 88 ? -8.323 4.066 22.151 1.00 97.38 88 GLU A CA 1
ATOM 625 C C . GLU A 1 88 ? -8.108 3.058 21.025 1.00 97.38 88 GLU A C 1
ATOM 627 O O . GLU A 1 88 ? -8.653 1.951 21.023 1.00 97.38 88 GLU A O 1
ATOM 632 N N . GLN A 1 89 ? -7.261 3.434 20.071 1.00 97.75 89 GLN A N 1
ATOM 633 C CA . GLN A 1 89 ? -6.787 2.540 19.027 1.00 97.75 89 GLN A CA 1
ATOM 634 C C . GLN A 1 89 ? -5.258 2.591 18.959 1.00 97.75 89 GLN A C 1
ATOM 636 O O . GLN A 1 89 ? -4.690 3.669 18.733 1.00 97.75 89 GLN A O 1
ATOM 641 N N . PRO A 1 90 ? -4.567 1.452 19.142 1.00 96.56 90 PRO A N 1
ATOM 642 C CA . PRO A 1 90 ? -3.138 1.383 18.899 1.00 96.56 90 PRO A CA 1
ATOM 643 C C . PRO A 1 90 ? -2.871 1.514 17.394 1.00 96.56 90 PRO A C 1
ATOM 645 O O . PRO A 1 90 ? -3.563 0.915 16.568 1.00 96.56 90 PRO A O 1
ATOM 648 N N . ILE A 1 91 ? -1.868 2.313 17.044 1.00 97.38 91 ILE A N 1
ATOM 649 C CA . ILE A 1 91 ? -1.392 2.515 15.676 1.00 97.38 91 ILE A CA 1
ATOM 650 C C . ILE A 1 91 ? 0.068 2.087 15.630 1.00 97.38 91 ILE A C 1
ATOM 652 O O . ILE A 1 91 ? 0.901 2.616 16.364 1.00 97.38 91 ILE A O 1
ATOM 656 N N . GLU A 1 92 ? 0.391 1.156 14.745 1.00 97.44 92 GLU A N 1
ATOM 657 C CA . GLU A 1 92 ? 1.767 0.770 14.465 1.00 97.44 92 GLU A CA 1
ATOM 658 C C . GLU A 1 92 ? 2.194 1.368 13.124 1.00 97.44 92 GLU A C 1
ATOM 660 O O . GLU A 1 92 ? 1.618 1.069 12.079 1.00 97.44 92 GLU A O 1
ATOM 665 N N . PHE A 1 93 ? 3.206 2.232 13.143 1.00 95.88 93 PHE A N 1
ATOM 666 C CA . PHE A 1 93 ? 3.817 2.756 11.930 1.00 95.88 93 PHE A CA 1
ATOM 667 C C . PHE A 1 93 ? 4.873 1.773 11.448 1.00 95.88 93 PHE A C 1
ATOM 669 O O . PHE A 1 93 ? 5.993 1.731 11.968 1.00 95.88 93 PHE A O 1
ATOM 676 N N . GLN A 1 94 ? 4.508 0.979 10.446 1.00 96.31 94 GLN A N 1
ATOM 677 C CA . GLN A 1 94 ? 5.432 0.053 9.815 1.00 96.31 94 GLN A CA 1
ATOM 678 C C . GLN A 1 94 ? 6.212 0.780 8.720 1.00 96.31 94 GLN A C 1
ATOM 680 O O . GLN A 1 94 ? 5.605 1.426 7.859 1.00 96.31 94 GLN A O 1
ATOM 685 N N . PRO A 1 95 ? 7.551 0.682 8.709 1.00 92.88 95 PRO A N 1
ATOM 686 C CA . PRO A 1 95 ? 8.325 1.197 7.601 1.00 92.88 95 PRO A CA 1
ATOM 687 C C . PRO A 1 95 ? 8.022 0.358 6.367 1.00 92.88 95 PRO A C 1
ATOM 689 O O . PRO A 1 95 ? 8.142 -0.873 6.389 1.00 92.88 95 PRO A O 1
ATOM 692 N N . VAL A 1 96 ? 7.640 1.030 5.292 1.00 91.06 96 VAL A N 1
ATOM 693 C CA . VAL A 1 96 ? 7.421 0.412 3.990 1.00 91.06 96 VAL A CA 1
ATOM 694 C C . VAL A 1 96 ? 8.435 0.999 3.035 1.00 91.06 96 VAL A C 1
ATOM 696 O O . VAL A 1 96 ? 8.665 2.211 3.006 1.00 91.06 96 VAL A O 1
ATOM 699 N N . GLU A 1 97 ? 9.043 0.125 2.245 1.00 85.00 97 GLU A N 1
ATOM 700 C CA . GLU A 1 97 ? 9.851 0.547 1.116 1.00 85.00 97 GLU A CA 1
ATOM 701 C C . GLU A 1 97 ? 8.936 1.287 0.149 1.00 85.00 97 GLU A C 1
ATOM 703 O O . GLU A 1 97 ? 8.151 0.694 -0.588 1.00 85.00 97 GLU A O 1
ATOM 708 N N . THR A 1 98 ? 9.003 2.614 0.173 1.00 80.06 98 THR A N 1
ATOM 709 C CA . THR A 1 98 ? 8.322 3.452 -0.814 1.00 80.06 98 THR A CA 1
ATOM 710 C C . THR A 1 98 ? 9.195 3.470 -2.059 1.00 80.06 98 THR A C 1
ATOM 712 O O . THR A 1 98 ? 9.775 4.481 -2.439 1.00 80.06 98 THR A O 1
ATOM 715 N N . GLY A 1 99 ? 9.379 2.288 -2.644 1.00 69.75 99 GLY A N 1
ATOM 716 C CA . GLY A 1 99 ? 10.044 2.150 -3.921 1.00 69.75 99 GLY A CA 1
ATOM 717 C C . GLY A 1 99 ? 9.170 2.781 -4.994 1.00 69.75 99 GLY A C 1
ATOM 718 O O . GLY A 1 99 ? 7.948 2.622 -4.991 1.00 69.75 99 GLY A O 1
ATOM 719 N N . ARG A 1 100 ? 9.791 3.465 -5.954 1.00 72.50 100 ARG A N 1
ATOM 720 C CA . ARG A 1 100 ? 9.118 3.842 -7.200 1.00 72.50 100 ARG A CA 1
ATOM 721 C C . ARG A 1 100 ? 9.007 2.594 -8.080 1.00 72.50 100 ARG A C 1
ATOM 723 O O . ARG A 1 100 ? 9.607 2.513 -9.143 1.00 72.50 100 ARG A O 1
ATOM 730 N N . THR A 1 101 ? 8.271 1.583 -7.618 1.00 72.31 101 THR A N 1
ATOM 731 C CA . THR A 1 101 ? 8.012 0.352 -8.385 1.00 72.31 101 THR A CA 1
ATOM 732 C C . THR A 1 101 ? 7.393 0.676 -9.744 1.00 72.31 101 THR A C 1
ATOM 734 O O . THR A 1 101 ? 7.728 0.033 -10.737 1.00 72.31 101 THR A O 1
ATOM 737 N N . GLY A 1 102 ? 6.586 1.742 -9.807 1.00 76.69 102 GLY A N 1
ATOM 738 C CA . GLY A 1 102 ? 6.093 2.326 -11.055 1.00 76.69 102 GLY A CA 1
ATOM 739 C C . GLY A 1 102 ? 7.200 2.801 -12.001 1.00 76.69 102 GLY A C 1
ATOM 740 O O . GLY A 1 102 ? 7.110 2.540 -13.196 1.00 76.69 102 GLY A O 1
ATOM 741 N N . ASP A 1 103 ? 8.273 3.413 -11.495 1.00 77.31 103 ASP A N 1
ATOM 742 C CA . ASP A 1 103 ? 9.389 3.883 -12.327 1.00 77.31 103 ASP A CA 1
ATOM 743 C C . ASP A 1 103 ? 10.203 2.715 -12.888 1.00 77.31 103 ASP A C 1
ATOM 745 O O . ASP A 1 103 ? 10.605 2.748 -14.049 1.00 77.31 103 ASP A O 1
ATOM 749 N N . VAL A 1 104 ? 10.406 1.652 -12.100 1.00 77.56 104 VAL A N 1
ATOM 750 C CA . VAL A 1 104 ? 11.085 0.437 -12.579 1.00 77.56 104 VAL A CA 1
ATOM 751 C C . VAL A 1 104 ? 10.254 -0.217 -13.682 1.00 77.56 104 VAL A C 1
ATOM 753 O O . VAL A 1 104 ? 10.778 -0.483 -14.762 1.00 77.56 104 VAL A O 1
ATOM 756 N N . ALA A 1 105 ? 8.950 -0.403 -13.466 1.00 81.19 105 ALA A N 1
ATOM 757 C CA . ALA A 1 105 ? 8.056 -0.945 -14.486 1.00 81.19 105 ALA A CA 1
ATOM 758 C C . ALA A 1 105 ? 8.029 -0.073 -15.757 1.00 81.19 105 ALA A C 1
ATOM 760 O O . ALA A 1 105 ? 8.151 -0.596 -16.866 1.00 81.19 105 ALA A O 1
ATOM 761 N N . ALA A 1 106 ? 7.951 1.253 -15.605 1.00 78.44 106 ALA A N 1
ATOM 762 C CA . ALA A 1 106 ? 7.993 2.194 -16.721 1.00 78.44 106 ALA A CA 1
ATOM 763 C C . ALA A 1 106 ? 9.331 2.140 -17.476 1.00 78.44 106 ALA A C 1
ATOM 765 O O . ALA A 1 106 ? 9.336 2.183 -18.704 1.00 78.44 106 ALA A O 1
ATOM 766 N N . SER A 1 107 ? 10.456 1.993 -16.768 1.00 84.25 107 SER A N 1
ATOM 767 C CA . SER A 1 107 ? 11.793 1.887 -17.369 1.00 84.25 107 SER A CA 1
ATOM 768 C C . SER A 1 107 ? 11.951 0.628 -18.224 1.00 84.25 107 SER A C 1
ATOM 770 O O . SER A 1 107 ? 12.488 0.692 -19.330 1.00 84.25 107 SER A O 1
ATOM 772 N N . VAL A 1 108 ? 11.413 -0.499 -17.748 1.00 86.06 108 VAL A N 1
ATOM 773 C CA . VAL A 1 108 ? 11.411 -1.775 -18.470 1.00 86.06 108 VAL A CA 1
ATOM 774 C C . VAL A 1 108 ? 10.529 -1.667 -19.711 1.00 86.06 108 VAL A C 1
ATOM 776 O O . VAL A 1 108 ? 10.965 -2.028 -20.804 1.00 86.06 108 VAL A O 1
ATOM 779 N N . ALA A 1 109 ? 9.324 -1.104 -19.575 1.00 87.38 109 ALA A N 1
ATOM 780 C CA . ALA A 1 109 ? 8.428 -0.877 -20.707 1.00 87.38 109 ALA A CA 1
ATOM 781 C C . ALA A 1 109 ? 9.065 0.033 -21.774 1.00 87.38 109 ALA A C 1
ATOM 783 O O . ALA A 1 109 ? 9.053 -0.311 -22.955 1.00 87.38 109 ALA A O 1
ATOM 784 N N . LEU A 1 110 ? 9.686 1.147 -21.369 1.00 86.88 110 LEU A N 1
ATOM 785 C CA . LEU A 1 110 ? 10.428 2.044 -22.265 1.00 86.88 110 LEU A CA 1
ATOM 786 C C . LEU A 1 110 ? 11.571 1.328 -22.990 1.00 86.88 110 LEU A C 1
ATOM 788 O O . LEU A 1 110 ? 11.745 1.528 -24.192 1.00 86.88 110 LEU A O 1
ATOM 792 N N . GLY A 1 111 ? 12.313 0.467 -22.288 1.00 84.19 111 GLY A N 1
ATOM 793 C CA . GLY A 1 111 ? 13.372 -0.346 -22.882 1.00 84.19 111 GLY A CA 1
ATOM 794 C C . GLY A 1 111 ? 12.854 -1.274 -23.983 1.00 84.19 111 GLY A C 1
ATOM 795 O O . GLY A 1 111 ? 13.430 -1.311 -25.070 1.00 84.19 111 GLY A O 1
ATOM 796 N N . PHE A 1 112 ? 11.736 -1.970 -23.747 1.00 89.31 112 PHE A N 1
ATOM 797 C CA . PHE A 1 112 ? 11.121 -2.846 -24.753 1.00 89.31 112 PHE A CA 1
ATOM 798 C C . PHE A 1 112 ? 10.567 -2.077 -25.954 1.00 89.31 112 PHE A C 1
ATOM 800 O O . PHE A 1 112 ? 10.766 -2.502 -27.092 1.00 89.31 112 PHE A O 1
ATOM 807 N N . VAL A 1 113 ? 9.917 -0.933 -25.727 1.00 90.25 113 VAL A N 1
ATOM 808 C CA . VAL A 1 113 ? 9.431 -0.074 -26.818 1.00 90.25 113 VAL A CA 1
ATOM 809 C C . VAL A 1 113 ? 10.604 0.436 -27.657 1.00 90.25 113 VAL A C 1
ATOM 811 O O . VAL A 1 113 ? 10.572 0.337 -28.883 1.00 90.25 113 VAL A O 1
ATOM 814 N N . GLY A 1 114 ? 11.674 0.908 -27.011 1.00 87.19 114 GLY A N 1
ATOM 815 C CA . GLY A 1 114 ? 12.892 1.345 -27.689 1.00 87.19 114 GLY A CA 1
ATOM 816 C C . GLY A 1 114 ? 13.541 0.236 -28.518 1.00 87.19 114 GLY A C 1
ATOM 817 O O . GLY A 1 114 ? 13.889 0.461 -29.677 1.00 87.19 114 GLY A O 1
ATOM 818 N N . LEU A 1 115 ? 13.630 -0.982 -27.972 1.00 88.94 115 LEU A N 1
ATOM 819 C CA . LEU A 1 115 ? 14.119 -2.151 -28.705 1.00 88.94 115 LEU A CA 1
ATOM 820 C C . LEU A 1 115 ? 13.243 -2.462 -29.929 1.00 88.94 115 LEU A C 1
ATOM 822 O O . LEU A 1 115 ? 13.774 -2.759 -30.997 1.00 88.94 115 LEU A O 1
ATOM 826 N N . GLY A 1 116 ? 11.919 -2.325 -29.807 1.00 89.44 116 GLY A N 1
ATOM 827 C CA . GLY A 1 116 ? 10.987 -2.462 -30.927 1.00 89.44 116 GLY A CA 1
ATOM 828 C C . GLY A 1 116 ? 11.285 -1.490 -32.074 1.00 89.44 116 GLY A C 1
ATOM 829 O O . GLY A 1 116 ? 11.310 -1.903 -33.233 1.00 89.44 116 GLY A O 1
ATOM 830 N N . PHE A 1 117 ? 11.597 -0.226 -31.768 1.00 90.94 117 PHE A N 1
ATOM 831 C CA . PHE A 1 117 ? 12.017 0.756 -32.777 1.00 90.94 117 PHE A CA 1
ATOM 832 C C . PHE A 1 117 ? 13.348 0.388 -33.446 1.00 90.94 117 PHE A C 1
ATOM 834 O O . PHE A 1 117 ? 13.476 0.547 -34.659 1.00 90.94 117 PHE A O 1
ATOM 841 N N . VAL A 1 118 ? 14.316 -0.145 -32.693 1.00 87.81 118 VAL A N 1
ATOM 842 C CA . VAL A 1 118 ? 15.594 -0.619 -33.256 1.00 87.81 118 VAL A CA 1
ATOM 843 C C . VAL A 1 118 ? 15.368 -1.789 -34.215 1.00 87.81 118 VAL A C 1
ATOM 845 O O . VAL A 1 118 ? 15.891 -1.771 -35.327 1.00 87.81 118 VAL A O 1
ATOM 848 N N . VAL A 1 119 ? 14.551 -2.774 -33.829 1.00 91.06 119 VAL A N 1
ATOM 849 C CA . VAL A 1 119 ? 14.221 -3.929 -34.683 1.00 91.06 119 VAL A CA 1
ATOM 850 C C . VAL A 1 119 ? 13.448 -3.492 -35.930 1.00 91.06 119 VAL A C 1
ATOM 852 O O . VAL A 1 119 ? 13.761 -3.945 -37.026 1.00 91.06 119 VAL A O 1
ATOM 855 N N . ALA A 1 120 ? 12.490 -2.569 -35.805 1.00 88.50 120 ALA A N 1
ATOM 856 C CA . ALA A 1 120 ? 11.781 -2.011 -36.957 1.00 88.50 120 ALA A CA 1
ATOM 857 C C . ALA A 1 120 ? 12.722 -1.240 -37.901 1.00 88.50 120 ALA A C 1
ATOM 859 O O . ALA A 1 120 ? 12.582 -1.330 -39.119 1.00 88.50 120 ALA A O 1
ATOM 860 N N . GLY A 1 121 ? 13.698 -0.512 -37.345 1.00 88.69 121 GLY A N 1
ATOM 861 C CA . GLY A 1 121 ? 14.773 0.123 -38.106 1.00 88.69 121 GLY A CA 1
ATOM 862 C C . GLY A 1 121 ? 15.611 -0.892 -38.878 1.00 88.69 121 GLY A C 1
ATOM 863 O O . GLY A 1 121 ? 15.876 -0.667 -40.056 1.00 88.69 121 GLY A O 1
ATOM 864 N N . LEU A 1 122 ? 15.940 -2.023 -38.243 1.00 88.62 122 LEU A N 1
ATOM 865 C CA . LEU A 1 122 ? 16.666 -3.133 -38.860 1.00 88.62 122 LEU A CA 1
ATOM 866 C C . LEU A 1 122 ? 15.900 -3.732 -40.028 1.00 88.62 122 LEU A C 1
ATOM 868 O O . LEU A 1 122 ? 16.438 -3.734 -41.130 1.00 88.62 122 LEU A O 1
ATOM 872 N N . ILE A 1 123 ? 14.643 -4.126 -39.811 1.00 87.44 123 ILE A N 1
ATOM 873 C CA . ILE A 1 123 ? 13.782 -4.708 -40.850 1.00 87.44 123 ILE A CA 1
ATOM 874 C C . ILE A 1 123 ? 13.634 -3.744 -42.031 1.00 87.44 123 ILE A C 1
ATOM 876 O O . ILE A 1 123 ? 13.775 -4.145 -43.178 1.00 87.44 123 ILE A O 1
ATOM 880 N N . ARG A 1 124 ? 13.410 -2.452 -41.759 1.00 86.25 124 ARG A N 1
ATOM 881 C CA . ARG A 1 124 ? 13.270 -1.432 -42.808 1.00 86.25 124 ARG A CA 1
ATOM 882 C C . ARG A 1 124 ? 14.570 -1.198 -43.581 1.00 86.25 124 ARG A C 1
ATOM 884 O O . ARG A 1 124 ? 14.520 -0.901 -44.768 1.00 86.25 124 ARG A O 1
ATOM 891 N N . SER A 1 125 ? 15.721 -1.304 -42.915 1.00 84.25 125 SER A N 1
ATOM 892 C CA . SER A 1 125 ? 17.030 -1.208 -43.573 1.00 84.25 125 SER A CA 1
ATOM 893 C C . SER A 1 125 ? 17.442 -2.488 -44.300 1.00 84.25 125 SER A C 1
ATOM 895 O O . SER A 1 125 ? 18.301 -2.418 -45.170 1.00 84.25 125 SER A O 1
ATOM 897 N N . SER A 1 126 ? 16.838 -3.626 -43.945 1.00 82.00 126 SER A N 1
ATOM 898 C CA . SER A 1 126 ? 17.081 -4.944 -44.532 1.00 82.00 126 SER A CA 1
ATOM 899 C C . SER A 1 126 ? 15.990 -5.371 -45.511 1.00 82.00 126 SER A C 1
ATOM 901 O O . SER A 1 126 ? 15.905 -6.557 -45.824 1.00 82.00 126 SER A O 1
ATOM 903 N N . ASP A 1 127 ? 15.127 -4.453 -45.963 1.00 78.00 127 ASP A N 1
ATOM 904 C CA . ASP A 1 127 ? 14.344 -4.664 -47.182 1.00 78.00 127 ASP A CA 1
ATOM 905 C C . ASP A 1 127 ? 15.348 -4.694 -48.342 1.00 78.00 127 ASP A C 1
ATOM 907 O O . ASP A 1 127 ? 15.552 -3.711 -49.058 1.00 78.00 127 ASP A O 1
ATOM 911 N N . ASP A 1 128 ? 16.042 -5.826 -48.458 1.00 65.06 128 ASP A N 1
ATOM 912 C CA . ASP A 1 128 ? 16.933 -6.141 -49.554 1.00 65.06 128 ASP A CA 1
ATOM 913 C C . ASP A 1 128 ? 16.062 -6.139 -50.803 1.00 65.06 128 ASP A C 1
ATOM 915 O O . ASP A 1 128 ? 15.289 -7.066 -51.072 1.00 65.06 128 ASP A O 1
ATOM 919 N N . SER A 1 129 ? 16.144 -5.056 -51.573 1.00 69.94 129 SER A N 1
ATOM 920 C CA . SER A 1 129 ? 15.615 -5.076 -52.920 1.00 69.94 129 SER A CA 1
ATOM 921 C C . SER A 1 129 ? 16.287 -6.249 -53.627 1.00 69.94 129 SER A C 1
ATOM 923 O O . SER A 1 129 ? 17.510 -6.307 -53.710 1.00 69.94 129 SER A O 1
ATOM 925 N N . VAL A 1 130 ? 15.491 -7.177 -54.157 1.00 78.44 130 VAL A N 1
ATOM 926 C CA . VAL A 1 130 ? 15.980 -8.335 -54.936 1.00 78.44 130 VAL A CA 1
ATOM 927 C C . VAL A 1 130 ? 16.886 -7.893 -56.102 1.00 78.44 130 VAL A C 1
ATOM 929 O O . VAL A 1 130 ? 17.688 -8.664 -56.624 1.00 78.44 130 VAL A O 1
ATOM 932 N N . PHE A 1 131 ? 16.772 -6.626 -56.489 1.00 82.75 131 PHE A N 1
ATOM 933 C CA . PHE A 1 131 ? 17.536 -5.965 -57.527 1.00 82.75 131 PHE A CA 1
ATOM 934 C C . PHE A 1 131 ? 18.819 -5.326 -56.980 1.00 82.75 131 PHE A C 1
ATOM 936 O O . PHE A 1 131 ? 18.823 -4.735 -55.902 1.00 82.75 131 PHE A O 1
ATOM 943 N N . GLN A 1 132 ? 19.911 -5.417 -57.742 1.00 86.31 132 GLN A N 1
ATOM 944 C CA . GLN A 1 132 ? 21.185 -4.777 -57.404 1.00 86.31 132 GLN A CA 1
ATOM 945 C C . GLN A 1 132 ? 21.195 -3.297 -57.830 1.00 86.31 132 GLN A C 1
ATOM 947 O O . GLN A 1 132 ? 20.458 -2.920 -58.748 1.00 86.31 132 GLN A O 1
ATOM 952 N N . PRO A 1 133 ? 22.053 -2.455 -57.221 1.00 87.00 133 PRO A N 1
ATOM 953 C CA . PRO A 1 133 ? 22.256 -1.080 -57.668 1.00 87.00 133 PRO A CA 1
ATOM 954 C C . PRO A 1 133 ? 22.623 -1.038 -59.161 1.00 87.00 133 PRO A C 1
ATOM 956 O O . PRO A 1 133 ? 23.675 -1.536 -59.559 1.00 87.00 133 PRO A O 1
ATOM 959 N N . GLY A 1 134 ? 21.743 -0.466 -59.988 1.00 85.88 134 GLY A N 1
ATOM 960 C CA . GLY A 1 134 ? 21.891 -0.405 -61.450 1.00 85.88 134 GLY A CA 1
ATOM 961 C C . GLY A 1 134 ? 20.757 -1.065 -62.243 1.00 85.88 134 GLY A C 1
ATOM 962 O O . GLY A 1 134 ? 20.642 -0.820 -63.442 1.00 85.88 134 GLY A O 1
ATOM 963 N N . ASP A 1 135 ? 19.895 -1.851 -61.595 1.00 92.50 135 ASP A N 1
ATOM 964 C CA . ASP A 1 135 ? 18.671 -2.370 -62.214 1.00 92.50 135 ASP A CA 1
ATOM 965 C C . ASP A 1 135 ? 17.597 -1.261 -62.317 1.00 92.50 135 ASP A C 1
ATOM 967 O O . ASP A 1 135 ? 17.411 -0.515 -61.348 1.00 92.50 135 ASP A O 1
ATOM 971 N N . PRO A 1 136 ? 16.855 -1.132 -63.438 1.00 91.00 136 PRO A N 1
ATOM 972 C CA . PRO A 1 136 ? 15.751 -0.173 -63.563 1.00 91.00 136 PRO A CA 1
ATOM 973 C C . PRO A 1 136 ? 14.650 -0.324 -62.500 1.00 91.00 136 PRO A C 1
ATOM 975 O O . PRO A 1 136 ? 13.897 0.624 -62.274 1.00 91.00 136 PRO A O 1
ATOM 978 N N . TYR A 1 137 ? 14.545 -1.480 -61.840 1.00 88.81 137 TYR A N 1
ATOM 979 C CA . TYR A 1 137 ? 13.581 -1.727 -60.764 1.00 88.81 137 TYR A CA 1
ATOM 980 C C . TYR A 1 137 ? 14.168 -1.580 -59.352 1.00 88.81 137 TYR A C 1
ATOM 982 O O . TYR A 1 137 ? 13.451 -1.797 -58.370 1.00 88.81 137 TYR A O 1
ATOM 990 N N . TYR A 1 138 ? 15.442 -1.192 -59.223 1.00 88.62 138 TYR A N 1
ATOM 991 C CA . TYR A 1 138 ? 16.060 -0.923 -57.927 1.00 88.62 138 TYR A CA 1
ATOM 992 C C . TYR A 1 138 ? 15.366 0.248 -57.220 1.00 88.62 138 TYR A C 1
ATOM 994 O O . TYR A 1 138 ? 15.187 1.330 -57.783 1.00 88.62 138 TYR A O 1
ATOM 1002 N N . LYS A 1 139 ? 15.002 0.040 -55.954 1.00 87.56 139 LYS A N 1
ATOM 1003 C CA . LYS A 1 139 ? 14.541 1.098 -55.055 1.00 87.56 139 LYS A CA 1
ATOM 1004 C C . LYS A 1 139 ? 15.507 1.163 -53.893 1.00 87.56 139 LYS A C 1
ATOM 1006 O O . LYS A 1 139 ? 15.688 0.171 -53.197 1.00 87.56 139 LYS A O 1
ATOM 1011 N N . GLU A 1 140 ? 16.098 2.334 -53.691 1.00 88.00 140 GLU A N 1
ATOM 1012 C CA . GLU A 1 140 ? 16.963 2.560 -52.543 1.00 88.00 140 GLU A CA 1
ATOM 1013 C C . GLU A 1 140 ? 16.156 2.340 -51.252 1.00 88.00 140 GLU A C 1
ATOM 1015 O O . GLU A 1 140 ? 15.064 2.913 -51.112 1.00 88.00 140 GLU A O 1
ATOM 1020 N N . PRO A 1 141 ? 16.633 1.484 -50.333 1.00 85.00 141 PRO A N 1
ATOM 1021 C CA . PRO A 1 141 ? 15.906 1.195 -49.111 1.00 85.00 141 PRO A CA 1
ATOM 1022 C C . PRO A 1 141 ? 15.754 2.473 -48.287 1.00 85.00 141 PRO A C 1
ATOM 1024 O O . PRO A 1 141 ? 16.650 3.316 -48.198 1.00 85.00 141 PRO A O 1
ATOM 1027 N N . ALA A 1 142 ? 14.587 2.635 -47.667 1.00 88.62 142 ALA A N 1
ATOM 1028 C CA . ALA A 1 142 ? 14.340 3.796 -46.834 1.00 88.62 142 ALA A CA 1
ATOM 1029 C C . ALA A 1 142 ? 15.287 3.780 -45.625 1.00 88.62 142 ALA A C 1
ATOM 1031 O O . ALA A 1 142 ? 15.343 2.801 -44.884 1.00 88.62 142 ALA A O 1
ATOM 1032 N N . SER A 1 143 ? 15.982 4.894 -45.386 1.00 90.62 143 SER A N 1
ATOM 1033 C CA . SER A 1 143 ? 16.895 5.039 -44.249 1.00 90.62 143 SER A CA 1
ATOM 1034 C C . SER A 1 143 ? 16.232 4.639 -42.922 1.00 90.62 143 SER A C 1
ATOM 1036 O O . SER A 1 143 ? 15.227 5.222 -42.508 1.00 90.62 143 SER A O 1
ATOM 1038 N N . GLY A 1 144 ? 16.823 3.656 -42.237 1.00 89.69 144 GLY A N 1
ATOM 1039 C CA . GLY A 1 144 ? 16.445 3.251 -40.878 1.00 89.69 144 GLY A CA 1
ATOM 1040 C C . GLY A 1 144 ? 16.988 4.180 -39.783 1.00 89.69 144 GLY A C 1
ATOM 1041 O O . GLY A 1 144 ? 16.595 4.056 -38.624 1.00 89.69 144 GLY A O 1
ATOM 1042 N N . ALA A 1 145 ? 17.858 5.140 -40.128 1.00 90.88 145 ALA A N 1
ATOM 1043 C CA . ALA A 1 145 ? 18.519 6.047 -39.184 1.00 90.88 145 ALA A CA 1
ATOM 1044 C C . ALA A 1 145 ? 17.584 6.738 -38.166 1.00 90.88 145 ALA A C 1
ATOM 1046 O O . ALA A 1 145 ? 17.922 6.729 -36.979 1.00 90.88 145 ALA A O 1
ATOM 1047 N N . PRO A 1 146 ? 16.410 7.295 -38.544 1.00 91.19 146 PRO A N 1
ATOM 1048 C CA . PRO A 1 146 ? 15.518 7.912 -37.562 1.00 91.19 146 PRO A CA 1
ATOM 1049 C C . PRO A 1 146 ? 14.973 6.904 -36.539 1.00 91.19 146 PRO A C 1
ATOM 1051 O O . PRO A 1 146 ? 14.846 7.242 -35.363 1.00 91.19 146 PRO A O 1
ATOM 1054 N N . LEU A 1 147 ? 14.704 5.658 -36.948 1.00 88.25 147 LEU A N 1
ATOM 1055 C CA . LEU A 1 147 ? 14.198 4.612 -36.051 1.00 88.25 147 LEU A CA 1
ATOM 1056 C C . LEU A 1 147 ? 15.279 4.145 -35.070 1.00 88.25 147 LEU A C 1
ATOM 1058 O O . LEU A 1 147 ? 14.993 3.984 -33.885 1.00 88.25 147 LEU A O 1
ATOM 1062 N N . TYR A 1 148 ? 16.531 4.025 -35.522 1.00 89.38 148 TYR A N 1
ATOM 1063 C CA . TYR A 1 148 ? 17.661 3.730 -34.637 1.00 89.38 148 TYR A CA 1
ATOM 1064 C C . TYR A 1 148 ? 17.923 4.846 -33.624 1.00 89.38 148 TYR A C 1
ATOM 1066 O O . TYR A 1 148 ? 18.179 4.555 -32.458 1.00 89.38 148 TYR A O 1
ATOM 1074 N N . ALA A 1 149 ? 17.828 6.114 -34.036 1.00 91.75 149 ALA A N 1
ATOM 1075 C CA . ALA A 1 149 ? 18.016 7.249 -33.135 1.00 91.75 149 ALA A CA 1
ATOM 1076 C C . ALA A 1 149 ? 16.936 7.296 -32.041 1.00 91.75 149 ALA A C 1
ATOM 1078 O O . ALA A 1 149 ? 17.259 7.439 -30.861 1.00 91.75 149 ALA A O 1
ATOM 1079 N N . ILE A 1 150 ? 15.662 7.119 -32.415 1.00 88.69 150 ILE A N 1
ATOM 1080 C CA . ILE A 1 150 ? 14.541 7.080 -31.462 1.00 88.69 150 ILE A CA 1
ATOM 1081 C C . ILE A 1 150 ? 14.665 5.863 -30.540 1.00 88.69 150 ILE A C 1
ATOM 1083 O O . ILE A 1 150 ? 14.592 6.008 -29.319 1.00 88.69 150 ILE A O 1
ATOM 1087 N N . GLY A 1 151 ? 14.898 4.677 -31.108 1.00 86.94 151 GLY A N 1
ATOM 1088 C CA . GLY A 1 151 ? 15.045 3.441 -30.346 1.00 86.94 151 GLY A CA 1
ATOM 1089 C C . GLY A 1 151 ? 16.215 3.496 -29.365 1.00 86.94 151 GLY A C 1
ATOM 1090 O O . GLY A 1 151 ? 16.048 3.185 -28.187 1.00 86.94 151 GLY A O 1
ATOM 1091 N N . GLY A 1 152 ? 17.374 3.990 -29.808 1.00 88.75 152 GLY A N 1
ATOM 1092 C CA . GLY A 1 152 ? 18.553 4.186 -28.965 1.00 88.75 152 GLY A CA 1
ATOM 1093 C C . GLY A 1 152 ? 18.316 5.176 -27.823 1.00 88.75 152 GLY A C 1
ATOM 1094 O O . GLY A 1 152 ? 18.704 4.899 -26.688 1.00 88.75 152 GLY A O 1
ATOM 1095 N N . LEU A 1 153 ? 17.624 6.293 -28.085 1.00 91.50 153 LEU A N 1
ATOM 1096 C CA . LEU A 1 153 ? 17.267 7.268 -27.048 1.00 91.50 153 LEU A CA 1
ATOM 1097 C C . LEU A 1 153 ? 16.314 6.664 -26.011 1.00 91.50 153 LEU A C 1
ATOM 1099 O O . LEU A 1 153 ? 16.508 6.881 -24.817 1.00 91.50 153 LEU A O 1
ATOM 1103 N N . MET A 1 154 ? 15.320 5.881 -26.435 1.00 87.19 154 MET A N 1
ATOM 1104 C CA . MET A 1 154 ? 14.386 5.218 -25.520 1.00 87.19 154 MET A CA 1
ATOM 1105 C C . MET A 1 154 ? 15.066 4.151 -24.658 1.00 87.19 154 MET A C 1
ATOM 1107 O O . MET A 1 154 ? 14.836 4.117 -23.451 1.00 87.19 154 MET A O 1
ATOM 1111 N N . VAL A 1 155 ? 15.941 3.324 -25.241 1.00 87.56 155 VAL A N 1
ATOM 1112 C CA . VAL A 1 155 ? 16.718 2.326 -24.485 1.00 87.56 155 VAL A CA 1
ATOM 1113 C C . VAL A 1 155 ? 17.653 3.017 -23.491 1.00 87.56 155 VAL A C 1
ATOM 1115 O O . VAL A 1 155 ? 17.655 2.675 -22.308 1.00 87.56 155 VAL A O 1
ATOM 1118 N N . GLY A 1 156 ? 18.398 4.032 -23.938 1.00 88.81 156 GLY A N 1
ATOM 1119 C CA . GLY A 1 156 ? 19.276 4.817 -23.070 1.00 88.81 156 GLY A CA 1
ATOM 1120 C C . GLY A 1 156 ? 18.512 5.521 -21.944 1.00 88.81 156 GLY A C 1
ATOM 1121 O O . GLY A 1 156 ? 18.931 5.475 -20.788 1.00 88.81 156 GLY A O 1
ATOM 1122 N N . GLY A 1 157 ? 17.354 6.109 -22.256 1.00 87.75 157 GLY A N 1
ATOM 1123 C CA . GLY A 1 157 ? 16.457 6.725 -21.279 1.00 87.75 157 GLY A CA 1
ATOM 1124 C C . GLY A 1 157 ? 15.913 5.718 -20.264 1.00 87.75 157 GLY A C 1
ATOM 1125 O O . GLY A 1 157 ? 15.943 5.989 -19.065 1.00 87.75 157 GLY A O 1
ATOM 1126 N N . GLY A 1 158 ? 15.493 4.533 -20.717 1.00 85.75 158 GLY A N 1
ATOM 1127 C CA . GLY A 1 158 ? 15.056 3.434 -19.853 1.00 85.75 158 GLY A CA 1
ATOM 1128 C C . GLY A 1 158 ? 16.147 2.998 -18.872 1.00 85.75 158 GLY A C 1
ATOM 1129 O O . GLY A 1 158 ? 15.902 2.948 -17.668 1.00 85.75 158 GLY A O 1
ATOM 1130 N N . ILE A 1 159 ? 17.378 2.784 -19.352 1.00 88.62 159 ILE A N 1
ATOM 1131 C CA . ILE A 1 159 ? 18.533 2.449 -18.498 1.00 88.62 159 ILE A CA 1
ATOM 1132 C C . ILE A 1 159 ? 18.820 3.575 -17.495 1.00 88.62 159 ILE A C 1
ATOM 1134 O O . ILE A 1 159 ? 19.050 3.303 -16.317 1.00 88.62 159 ILE A O 1
ATOM 1138 N N . GLY A 1 160 ? 18.767 4.837 -17.932 1.00 87.81 160 GLY A N 1
ATOM 1139 C CA . GLY A 1 160 ? 18.965 5.998 -17.063 1.00 87.81 160 GLY A CA 1
ATOM 1140 C C . GLY A 1 160 ? 17.933 6.079 -15.934 1.00 87.81 160 GLY A C 1
ATOM 1141 O O . GLY A 1 160 ? 18.304 6.257 -14.774 1.00 87.81 160 GLY A O 1
ATOM 1142 N N . ILE A 1 161 ? 16.647 5.884 -16.248 1.00 85.75 161 ILE A N 1
ATOM 1143 C CA . ILE A 1 161 ? 15.560 5.867 -15.256 1.00 85.75 161 ILE A CA 1
ATOM 1144 C C . ILE A 1 161 ? 15.722 4.685 -14.297 1.00 85.75 161 ILE A C 1
ATOM 1146 O O . ILE A 1 161 ? 15.558 4.860 -13.089 1.00 85.75 161 ILE A O 1
ATOM 1150 N N . ALA A 1 162 ? 16.081 3.502 -14.801 1.00 82.94 162 ALA A N 1
ATOM 1151 C CA . ALA A 1 162 ? 16.324 2.331 -13.966 1.00 82.94 162 ALA A CA 1
ATOM 1152 C C . ALA A 1 162 ? 17.480 2.583 -12.986 1.00 82.94 162 ALA A C 1
ATOM 1154 O O . ALA A 1 162 ? 17.305 2.430 -11.778 1.00 82.94 162 ALA A O 1
ATOM 1155 N N . ALA A 1 163 ? 18.634 3.042 -13.479 1.00 86.75 163 ALA A N 1
ATOM 1156 C CA . ALA A 1 163 ? 19.801 3.343 -12.651 1.00 86.75 163 ALA A CA 1
ATOM 1157 C C . ALA A 1 163 ? 19.499 4.417 -11.595 1.00 86.75 163 ALA A C 1
ATOM 1159 O O . ALA A 1 163 ? 19.874 4.264 -10.431 1.00 86.75 163 ALA A O 1
ATOM 1160 N N . TYR A 1 164 ? 18.767 5.468 -11.975 1.00 85.31 164 TYR A N 1
ATOM 1161 C CA . TYR A 1 164 ? 18.299 6.493 -11.043 1.00 85.31 164 TYR A CA 1
ATOM 1162 C C . TYR A 1 164 ? 17.373 5.908 -9.966 1.00 85.31 164 TYR A C 1
ATOM 1164 O O . TYR A 1 164 ? 17.557 6.176 -8.779 1.00 85.31 164 TYR A O 1
ATOM 1172 N N . SER A 1 165 ? 16.425 5.053 -10.360 1.00 84.19 165 SER A N 1
ATOM 1173 C CA . SER A 1 165 ? 15.457 4.426 -9.451 1.00 84.19 165 SER A CA 1
ATOM 1174 C C . SER A 1 165 ? 16.128 3.485 -8.448 1.00 84.19 165 SER A C 1
ATOM 1176 O O . SER A 1 165 ? 15.822 3.545 -7.259 1.00 84.19 165 SER A O 1
ATOM 1178 N N . PHE A 1 166 ? 17.085 2.663 -8.895 1.00 82.75 166 PHE A N 1
ATOM 1179 C CA . PHE A 1 166 ? 17.872 1.794 -8.013 1.00 82.75 166 PHE A CA 1
ATOM 1180 C C . PHE A 1 166 ? 18.817 2.592 -7.106 1.00 82.75 166 PHE A C 1
ATOM 1182 O O . PHE A 1 166 ? 18.984 2.249 -5.936 1.00 82.75 166 PHE A O 1
ATOM 1189 N N . GLY A 1 167 ? 19.405 3.681 -7.609 1.00 83.56 167 GLY A N 1
ATOM 1190 C CA . GLY A 1 167 ? 20.244 4.578 -6.812 1.00 83.56 167 GLY A CA 1
ATOM 1191 C C . GLY A 1 167 ? 19.479 5.298 -5.696 1.00 83.56 167 GLY A C 1
ATOM 1192 O O . GLY A 1 167 ? 20.061 5.589 -4.650 1.00 83.56 167 GLY A O 1
ATOM 1193 N N . ALA A 1 168 ? 18.180 5.537 -5.903 1.00 80.44 168 ALA A N 1
ATOM 1194 C CA . ALA A 1 168 ? 17.275 6.190 -4.961 1.00 80.44 168 ALA A CA 1
ATOM 1195 C C . ALA A 1 168 ? 16.622 5.236 -3.941 1.00 80.44 168 ALA A C 1
ATOM 1197 O O . ALA A 1 168 ? 15.802 5.680 -3.133 1.00 80.44 168 ALA A O 1
ATOM 1198 N N . LEU A 1 169 ? 16.966 3.942 -3.939 1.00 80.56 169 LEU A N 1
ATOM 1199 C CA . LEU A 1 169 ? 16.462 3.021 -2.921 1.00 80.56 169 LEU A CA 1
ATOM 1200 C C . LEU A 1 169 ? 16.977 3.410 -1.519 1.00 80.56 169 LEU A C 1
ATOM 1202 O O . LEU A 1 1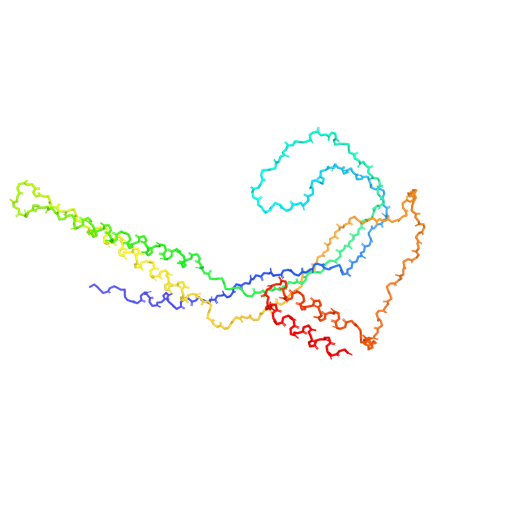69 ? 18.131 3.838 -1.385 1.00 80.56 169 LEU A O 1
ATOM 1206 N N . PRO A 1 170 ? 16.143 3.277 -0.464 1.00 80.00 170 PRO A N 1
ATOM 1207 C CA . PRO A 1 170 ? 16.566 3.483 0.919 1.00 80.00 170 PRO A CA 1
ATOM 1208 C C . PRO A 1 170 ? 17.822 2.668 1.219 1.00 80.00 170 PRO A C 1
ATOM 1210 O O . PRO A 1 170 ? 17.826 1.444 1.117 1.00 80.00 170 PRO A O 1
ATOM 1213 N N . LYS A 1 171 ? 18.912 3.365 1.558 1.00 82.25 171 LYS A N 1
ATOM 1214 C CA . LYS A 1 171 ? 20.163 2.733 1.984 1.00 82.25 171 LYS A CA 1
ATOM 1215 C C . LYS A 1 171 ? 20.148 2.637 3.502 1.00 82.25 171 LYS A C 1
ATOM 1217 O O . LYS A 1 171 ? 19.863 3.620 4.181 1.00 82.25 171 LYS A O 1
ATOM 1222 N N . GLY A 1 172 ? 20.500 1.468 4.024 1.00 85.94 172 GLY A N 1
ATOM 1223 C CA . GLY A 1 172 ? 20.590 1.214 5.459 1.00 85.94 172 GLY A CA 1
ATOM 1224 C C . GLY A 1 172 ? 19.526 0.243 5.972 1.00 85.94 172 GLY A C 1
ATOM 1225 O O . GLY A 1 172 ? 18.643 -0.175 5.222 1.00 85.94 172 GLY A O 1
ATOM 1226 N N . PRO A 1 173 ? 19.632 -0.158 7.248 1.00 90.50 173 PRO A N 1
ATOM 1227 C CA . PRO A 1 173 ? 18.679 -1.072 7.854 1.00 90.50 173 PRO A CA 1
ATOM 1228 C C . PRO A 1 173 ? 17.289 -0.433 7.926 1.00 90.50 173 PRO A C 1
ATOM 1230 O O . PRO A 1 173 ? 17.147 0.770 8.159 1.00 90.50 173 PRO A O 1
ATOM 1233 N N . LYS A 1 174 ? 16.260 -1.265 7.758 1.00 91.19 174 LYS A N 1
ATOM 1234 C CA . LYS A 1 174 ? 14.865 -0.885 7.983 1.00 91.19 174 LYS A CA 1
ATOM 1235 C C . LYS A 1 174 ? 14.716 -0.326 9.409 1.00 91.19 174 LYS A C 1
ATOM 1237 O O . LYS A 1 174 ? 15.128 -1.012 10.348 1.00 91.19 174 LYS A O 1
ATOM 1242 N N . PRO A 1 175 ? 14.158 0.885 9.603 1.00 91.81 175 PRO A N 1
ATOM 1243 C CA . PRO A 1 175 ? 13.966 1.424 10.943 1.00 91.81 175 PRO A CA 1
ATOM 1244 C C . PRO A 1 175 ? 12.986 0.543 11.726 1.00 91.81 175 PRO A C 1
ATOM 1246 O O . PRO A 1 175 ? 12.154 -0.153 11.143 1.00 91.81 175 PRO A O 1
ATOM 1249 N N . ALA A 1 176 ? 13.085 0.551 13.053 1.00 95.12 176 ALA A N 1
ATOM 1250 C CA . ALA A 1 176 ? 12.163 -0.212 13.884 1.00 95.12 176 ALA A CA 1
ATOM 1251 C C . ALA A 1 176 ? 10.723 0.332 13.741 1.00 95.12 176 ALA A C 1
ATOM 1253 O O . ALA A 1 176 ? 10.545 1.551 13.618 1.00 95.12 176 ALA A O 1
ATOM 1254 N N . PRO A 1 177 ? 9.691 -0.534 13.767 1.00 95.62 177 PRO A N 1
ATOM 1255 C CA . PRO A 1 177 ? 8.305 -0.091 13.849 1.00 95.62 177 PRO A CA 1
ATOM 1256 C C . PRO A 1 177 ? 8.104 0.841 15.045 1.00 95.62 177 PRO A C 1
ATOM 1258 O O . PRO A 1 177 ? 8.586 0.567 16.145 1.00 95.62 177 PRO A O 1
ATOM 1261 N N . THR A 1 178 ? 7.398 1.949 14.830 1.00 96.56 178 THR A N 1
ATOM 1262 C CA . THR A 1 178 ? 7.070 2.897 15.903 1.00 96.56 178 THR A CA 1
ATOM 1263 C C . THR A 1 178 ? 5.622 2.698 16.315 1.00 96.56 178 THR A C 1
ATOM 1265 O O . THR A 1 178 ? 4.729 2.718 15.470 1.00 96.56 178 THR A O 1
ATOM 1268 N N . GLN A 1 179 ? 5.377 2.519 17.610 1.00 96.25 179 GLN A N 1
ATOM 1269 C CA . GLN A 1 179 ? 4.027 2.402 18.150 1.00 96.25 179 GLN A CA 1
ATOM 1270 C C . GLN A 1 179 ? 3.531 3.762 18.634 1.00 96.25 179 GLN A C 1
ATOM 1272 O O . GLN A 1 179 ? 4.265 4.530 19.251 1.00 96.25 179 GLN A O 1
ATOM 1277 N N . SER A 1 180 ? 2.269 4.050 18.351 1.00 96.62 180 SER A N 1
ATOM 1278 C CA . SER A 1 180 ? 1.555 5.228 18.820 1.00 96.62 180 SER A CA 1
ATOM 1279 C C . SER A 1 180 ? 0.133 4.841 19.214 1.00 96.62 180 SER A C 1
ATOM 1281 O O . SER A 1 180 ? -0.336 3.737 18.933 1.00 96.62 180 SER A O 1
ATOM 1283 N N . LYS A 1 181 ? -0.569 5.752 19.880 1.00 96.62 181 LYS A N 1
ATOM 1284 C CA . LYS A 1 181 ? -1.970 5.587 20.251 1.00 96.62 181 LYS A CA 1
ATOM 1285 C C . LYS A 1 181 ? -2.772 6.764 19.734 1.00 96.62 181 LYS A C 1
ATOM 1287 O O . LYS A 1 181 ? -2.338 7.910 19.831 1.00 96.62 181 LYS A O 1
ATOM 1292 N N . ARG A 1 182 ? -3.962 6.475 19.217 1.00 95.62 182 ARG A N 1
ATOM 1293 C CA . ARG A 1 182 ? -4.962 7.489 18.900 1.00 95.62 182 ARG A CA 1
ATOM 1294 C C . ARG A 1 182 ? -6.125 7.332 19.861 1.00 95.62 182 ARG A C 1
ATOM 1296 O O . ARG A 1 182 ? -6.760 6.283 19.880 1.00 95.62 182 ARG A O 1
ATOM 1303 N N . ALA A 1 183 ? -6.386 8.384 20.624 1.00 96.00 183 ALA A N 1
ATOM 1304 C CA . ALA A 1 183 ? -7.573 8.506 21.451 1.00 96.00 183 ALA A CA 1
ATOM 1305 C C . ALA A 1 183 ? -8.568 9.444 20.764 1.00 96.00 183 ALA A C 1
ATOM 1307 O O . ALA A 1 183 ? -8.169 10.457 20.181 1.00 96.00 183 ALA A O 1
ATOM 1308 N N . TRP A 1 184 ? -9.852 9.104 20.804 1.00 97.38 184 TRP A N 1
ATOM 1309 C CA . TRP A 1 184 ? -10.918 10.021 20.416 1.00 97.38 184 TRP A CA 1
ATOM 1310 C C . TRP A 1 184 ? -12.190 9.742 21.202 1.00 97.38 184 TRP A C 1
ATOM 1312 O O . TRP A 1 184 ? -12.426 8.633 21.676 1.00 97.38 184 TRP A O 1
ATOM 1322 N N . VAL A 1 185 ? -13.012 10.777 21.309 1.00 97.06 185 VAL A N 1
ATOM 1323 C CA . VAL A 1 185 ? -14.300 10.739 21.990 1.00 97.06 185 VAL A CA 1
ATOM 1324 C C . VAL A 1 185 ? -15.399 10.691 20.938 1.00 97.06 185 VAL A C 1
ATOM 1326 O O . VAL A 1 185 ? -15.352 11.429 19.951 1.00 97.06 185 VAL A O 1
ATOM 1329 N N . GLN A 1 186 ? -16.374 9.808 21.124 1.00 95.88 186 GLN A N 1
ATOM 1330 C CA . GLN A 1 186 ? -17.510 9.658 20.225 1.00 95.88 186 GLN A CA 1
ATOM 1331 C C . GLN A 1 186 ? -18.803 9.647 21.037 1.00 95.88 186 GLN A C 1
ATOM 1333 O O . GLN A 1 186 ? -18.905 8.960 22.049 1.00 95.88 186 GLN A O 1
ATOM 1338 N N . GLN A 1 187 ? -19.794 10.409 20.583 1.00 95.75 187 GLN A N 1
ATOM 1339 C CA . GLN A 1 187 ? -21.126 10.388 21.171 1.00 95.75 187 GLN A CA 1
ATOM 1340 C C . GLN A 1 187 ? -21.963 9.323 20.464 1.00 95.75 187 GLN A C 1
ATOM 1342 O O . GLN A 1 187 ? -22.137 9.374 19.246 1.00 95.75 187 GLN A O 1
ATOM 1347 N N . GLU A 1 188 ? -22.466 8.359 21.223 1.00 93.69 188 GLU A N 1
ATOM 1348 C CA . GLU A 1 188 ? -23.330 7.287 20.736 1.00 93.69 188 GLU A CA 1
ATOM 1349 C C . GLU A 1 188 ? -24.622 7.253 21.554 1.00 93.69 188 GLU A C 1
ATOM 1351 O O . GLU A 1 188 ? -24.642 7.585 22.736 1.00 93.69 188 GLU A O 1
ATOM 1356 N N . LEU A 1 189 ? -25.728 6.875 20.918 1.00 90.75 189 LEU A N 1
ATOM 1357 C CA . LEU A 1 189 ? -26.981 6.604 21.617 1.00 90.75 189 LEU A CA 1
ATOM 1358 C C . LEU A 1 189 ? -26.929 5.155 22.093 1.00 90.75 189 LEU A C 1
ATOM 1360 O O . LEU A 1 189 ? -26.912 4.240 21.272 1.00 90.75 189 LEU A O 1
ATOM 1364 N N .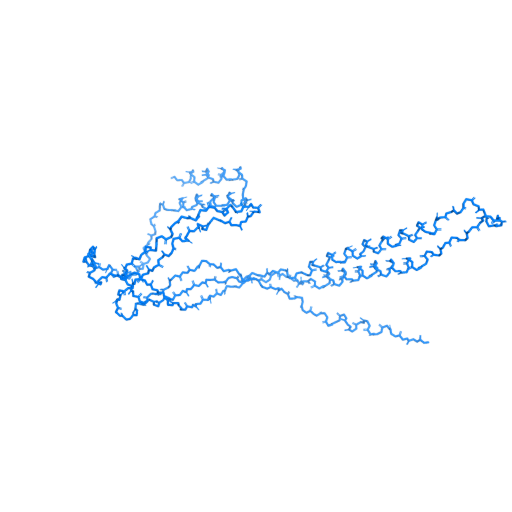 VAL A 1 190 ? -26.880 4.954 23.405 1.00 91.25 190 VAL A N 1
ATOM 1365 C CA . VAL A 1 190 ? -26.920 3.623 24.015 1.00 91.25 190 VAL A CA 1
ATOM 1366 C C . VAL A 1 190 ? -28.331 3.323 24.488 1.00 91.25 190 VAL A C 1
ATOM 1368 O O . VAL A 1 190 ? -29.041 4.217 24.956 1.00 91.25 190 VAL A O 1
ATOM 1371 N N . GLU A 1 191 ? -28.744 2.064 24.364 1.00 87.69 191 GLU A N 1
ATOM 1372 C CA . GLU A 1 191 ? -29.991 1.615 24.974 1.00 87.69 191 GLU A CA 1
ATOM 1373 C C . GLU A 1 191 ? -29.869 1.756 26.492 1.00 87.69 191 GLU A C 1
ATOM 1375 O O . GLU A 1 191 ? -28.927 1.260 27.114 1.00 87.69 191 GLU A O 1
ATOM 1380 N N . ALA A 1 192 ? -30.807 2.494 27.070 1.00 85.69 192 ALA A N 1
ATOM 1381 C CA . ALA A 1 192 ? -30.906 2.714 28.498 1.00 85.69 192 ALA A CA 1
ATOM 1382 C C . ALA A 1 192 ? -32.144 1.990 29.026 1.00 85.69 192 ALA A C 1
ATOM 1384 O O . ALA A 1 192 ? -33.128 1.818 28.313 1.00 85.69 192 ALA A O 1
ATOM 1385 N N . THR A 1 193 ? -32.108 1.575 30.286 1.00 81.81 193 THR A N 1
ATOM 1386 C CA . THR A 1 193 ? -33.283 1.058 30.997 1.00 81.81 193 THR A CA 1
ATOM 1387 C C . THR A 1 193 ? -33.898 2.167 31.847 1.00 81.81 193 THR A C 1
ATOM 1389 O O . THR A 1 193 ? -33.196 3.094 32.254 1.00 81.81 193 THR A O 1
ATOM 1392 N N . GLY A 1 194 ? -35.190 2.067 32.164 1.00 78.44 194 GLY A N 1
ATOM 1393 C CA . GLY A 1 194 ? -35.833 2.980 33.118 1.00 78.44 194 GLY A CA 1
ATOM 1394 C C . GLY A 1 194 ? -36.674 4.090 32.489 1.00 78.44 194 GLY A C 1
ATOM 1395 O O . GLY A 1 194 ? -37.050 5.030 33.184 1.00 78.44 194 GLY A O 1
ATOM 1396 N N . CYS A 1 195 ? -37.037 3.971 31.208 1.00 82.38 195 CYS A N 1
ATOM 1397 C CA . CYS A 1 195 ? -38.079 4.820 30.618 1.00 82.38 195 CYS A CA 1
ATOM 1398 C C . CYS A 1 195 ? -39.504 4.332 30.948 1.00 82.38 195 CYS A C 1
ATOM 1400 O O . CYS A 1 195 ? -40.473 4.904 30.450 1.00 82.38 195 CYS A O 1
ATOM 1402 N N . GLY A 1 196 ? -39.647 3.274 31.757 1.00 79.44 196 GLY A N 1
ATOM 1403 C CA . GLY A 1 196 ? -40.946 2.736 32.161 1.00 79.44 196 GLY A CA 1
ATOM 1404 C C . GLY A 1 196 ? -41.662 1.989 31.036 1.00 79.44 196 GLY A C 1
ATOM 1405 O O . GLY A 1 196 ? -42.892 1.947 31.015 1.00 79.44 196 GLY A O 1
ATOM 1406 N N . LEU A 1 197 ? -40.912 1.422 30.085 1.00 79.44 197 LEU A N 1
ATOM 1407 C CA . LEU A 1 197 ? -41.497 0.613 29.020 1.00 79.44 197 LEU A CA 1
ATOM 1408 C C . LEU A 1 197 ? -41.950 -0.747 29.586 1.00 79.44 197 LEU A C 1
ATOM 1410 O O . LEU A 1 197 ? -41.266 -1.323 30.438 1.00 79.44 197 LEU A O 1
ATOM 1414 N N . PRO A 1 198 ? -43.096 -1.288 29.136 1.00 72.88 198 PRO A N 1
ATOM 1415 C CA . PRO A 1 198 ? -43.584 -2.585 29.593 1.00 72.88 198 PRO A CA 1
ATOM 1416 C C . PRO A 1 198 ? -42.583 -3.684 29.207 1.00 72.88 198 PRO A C 1
ATOM 1418 O O . PRO A 1 198 ? -42.421 -3.994 28.030 1.00 72.88 198 PRO A O 1
ATOM 1421 N N . GLY A 1 199 ? -41.899 -4.251 30.206 1.00 71.06 199 GLY A N 1
ATOM 1422 C CA . GLY A 1 199 ? -40.812 -5.221 30.022 1.00 71.06 199 GLY A CA 1
ATOM 1423 C C . GLY A 1 199 ? -39.449 -4.771 30.562 1.00 71.06 199 GLY A C 1
ATOM 1424 O O . GLY A 1 199 ? -38.546 -5.602 30.631 1.00 71.06 199 GLY A O 1
ATOM 1425 N N . ASP A 1 200 ? -39.303 -3.512 30.999 1.00 65.19 200 ASP A N 1
ATOM 1426 C CA . ASP A 1 200 ? -38.137 -3.059 31.768 1.00 65.19 200 ASP A CA 1
ATOM 1427 C C . ASP A 1 200 ? -38.105 -3.809 33.111 1.00 65.19 200 ASP A C 1
ATOM 1429 O O . ASP A 1 200 ? -38.810 -3.470 34.066 1.00 65.19 200 ASP A O 1
ATOM 1433 N N . VAL A 1 201 ? -37.299 -4.870 33.191 1.00 63.19 201 VAL A N 1
ATOM 1434 C CA . VAL A 1 201 ? -36.975 -5.516 34.465 1.00 63.19 201 VAL A CA 1
ATOM 1435 C C . VAL A 1 201 ? -36.271 -4.490 35.346 1.00 63.19 201 VAL A C 1
ATOM 1437 O O . VAL A 1 201 ? -35.232 -3.948 34.970 1.00 63.19 201 VAL A O 1
ATOM 1440 N N . ALA A 1 202 ? -36.871 -4.201 36.504 1.00 59.78 202 ALA A N 1
ATOM 1441 C CA . ALA A 1 202 ? -36.331 -3.283 37.496 1.00 59.78 202 ALA A CA 1
ATO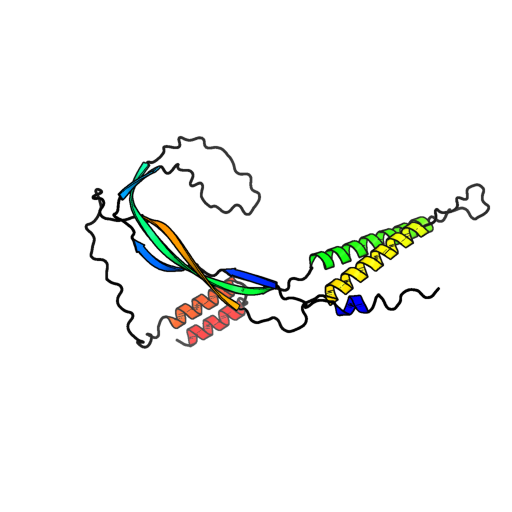M 1442 C C . ALA A 1 202 ? -34.837 -3.562 37.703 1.00 59.78 202 ALA A C 1
ATOM 1444 O O . ALA A 1 202 ? -34.439 -4.682 38.022 1.00 59.78 202 ALA A O 1
ATOM 1445 N N . GLN A 1 203 ? -34.042 -2.526 37.449 1.00 55.53 203 GLN A N 1
ATOM 1446 C CA . GLN A 1 203 ? -32.587 -2.517 37.400 1.00 55.53 203 GLN A CA 1
ATOM 1447 C C . GLN A 1 203 ? -31.991 -3.351 38.540 1.00 55.53 203 GLN A C 1
ATOM 1449 O O . GLN A 1 203 ? -32.006 -2.948 39.704 1.00 55.53 203 GLN A O 1
ATOM 1454 N N . GLN A 1 204 ? -31.470 -4.534 38.211 1.00 54.69 204 GLN A N 1
ATOM 1455 C CA . GLN A 1 204 ? -30.617 -5.266 39.136 1.00 54.69 204 GLN A CA 1
ATOM 1456 C C . GLN A 1 204 ? -29.365 -4.393 39.345 1.00 54.69 204 GLN A C 1
ATOM 1458 O O . GLN A 1 204 ? -28.816 -3.909 38.351 1.00 54.69 204 GLN A O 1
ATOM 1463 N N . PRO A 1 205 ? -28.936 -4.120 40.592 1.00 55.28 205 PRO A N 1
ATOM 1464 C CA . PRO A 1 205 ? -27.804 -3.240 40.855 1.00 55.28 205 PRO A CA 1
ATOM 1465 C C . PRO A 1 205 ? -26.601 -3.681 40.018 1.00 55.28 205 PRO A C 1
ATOM 1467 O O . PRO A 1 205 ? -26.154 -4.823 40.142 1.00 55.28 205 PRO A O 1
ATOM 1470 N N . GLN A 1 206 ? -26.102 -2.802 39.142 1.00 56.38 206 GLN A N 1
ATOM 1471 C CA . GLN A 1 206 ? -24.872 -3.064 38.399 1.00 56.38 206 GLN A CA 1
ATOM 1472 C C . GLN A 1 206 ? -23.768 -3.400 39.412 1.00 56.38 206 GLN A C 1
ATOM 1474 O O . GLN A 1 206 ? -23.535 -2.600 40.326 1.00 56.38 206 GLN A O 1
ATOM 1479 N N . PRO A 1 207 ? -23.080 -4.548 39.280 1.00 49.91 207 PRO A N 1
ATOM 1480 C CA . PRO A 1 207 ? -21.878 -4.807 40.051 1.00 49.91 207 PRO A CA 1
ATOM 1481 C C . PRO A 1 207 ? -20.904 -3.661 39.785 1.00 49.91 207 PRO A C 1
ATOM 1483 O O . PRO A 1 207 ? -20.535 -3.405 38.637 1.00 49.91 207 PRO A O 1
ATOM 1486 N N . GLN A 1 208 ? -20.537 -2.934 40.839 1.00 53.53 208 GLN A N 1
ATOM 1487 C CA . GLN A 1 208 ? -19.487 -1.928 40.762 1.00 53.53 208 GLN A CA 1
ATOM 1488 C C . GLN A 1 208 ? -18.225 -2.578 40.171 1.00 53.53 208 GLN A C 1
ATOM 1490 O O . GLN A 1 208 ? -17.964 -3.748 40.476 1.00 53.53 208 GLN A O 1
ATOM 1495 N N . PRO A 1 209 ? -17.439 -1.865 39.345 1.00 51.94 209 PRO A N 1
ATOM 1496 C CA . PRO A 1 209 ? -16.164 -2.368 38.861 1.00 51.94 209 PRO A CA 1
ATOM 1497 C C . PRO A 1 209 ? -15.317 -2.747 40.073 1.00 51.94 209 PRO A C 1
ATOM 1499 O O . PRO A 1 209 ? -14.905 -1.890 40.854 1.00 51.94 209 PRO A O 1
ATOM 1502 N N . ILE A 1 210 ? -15.125 -4.046 40.275 1.00 46.47 210 ILE A N 1
ATOM 1503 C CA . ILE A 1 210 ? -14.288 -4.557 41.349 1.00 46.47 210 ILE A CA 1
ATOM 1504 C C . ILE A 1 210 ? -12.888 -4.030 41.044 1.00 46.47 210 ILE A C 1
ATOM 1506 O O . ILE A 1 210 ? -12.339 -4.317 39.978 1.00 46.47 210 ILE A O 1
ATOM 1510 N N . ALA A 1 211 ? -12.341 -3.219 41.952 1.00 52.31 211 ALA A N 1
ATOM 1511 C CA . ALA A 1 211 ? -10.955 -2.791 41.896 1.00 52.31 211 ALA A CA 1
ATOM 1512 C C . ALA A 1 211 ? -10.077 -4.026 41.670 1.00 52.31 211 ALA A C 1
ATOM 1514 O O . ALA A 1 211 ? -10.147 -5.003 42.417 1.00 52.31 211 ALA A O 1
ATOM 1515 N N . GLN A 1 212 ? -9.309 -3.984 40.587 1.00 49.16 212 GLN A N 1
ATOM 1516 C CA . GLN A 1 212 ? -8.417 -5.042 40.139 1.00 49.16 212 GLN A CA 1
ATOM 1517 C C . GLN A 1 212 ? -7.525 -5.492 41.314 1.00 49.16 212 GLN A C 1
ATOM 1519 O O . GLN A 1 212 ? -6.752 -4.677 41.825 1.00 49.16 212 GLN A O 1
ATOM 1524 N N . PRO A 1 213 ? -7.624 -6.748 41.791 1.00 44.66 213 PRO A N 1
ATOM 1525 C CA . PRO A 1 213 ? -6.730 -7.242 42.825 1.00 44.66 213 PRO A CA 1
ATOM 1526 C C . PRO A 1 213 ? -5.312 -7.336 42.269 1.00 44.66 213 PRO A C 1
ATOM 1528 O O . PRO A 1 213 ? -5.093 -7.826 41.159 1.00 44.66 213 PRO A O 1
ATOM 1531 N N . ALA A 1 214 ? -4.348 -6.881 43.064 1.00 47.75 214 ALA A N 1
ATOM 1532 C CA . ALA A 1 214 ? -2.934 -7.097 42.823 1.00 47.75 214 ALA A CA 1
ATOM 1533 C C . ALA A 1 214 ? -2.640 -8.595 42.622 1.00 47.75 214 ALA A C 1
ATOM 1535 O O . ALA A 1 214 ? -3.043 -9.426 43.433 1.00 47.75 214 ALA A O 1
ATOM 1536 N N . SER A 1 215 ? -1.936 -8.895 41.529 1.00 48.09 215 SER A N 1
ATOM 1537 C CA . SER A 1 215 ? -1.078 -10.059 41.276 1.00 48.09 215 SER A CA 1
ATOM 1538 C C . SER A 1 215 ? -1.312 -11.289 42.164 1.00 48.09 215 SER A C 1
ATOM 1540 O O . SER A 1 215 ? -0.512 -11.589 43.049 1.00 48.09 215 SER A O 1
ATOM 1542 N N . ALA A 1 216 ? -2.374 -12.043 41.881 1.00 44.03 216 ALA A N 1
ATOM 1543 C CA . ALA A 1 216 ? -2.466 -13.440 42.282 1.00 44.03 216 ALA A CA 1
ATOM 1544 C C . ALA A 1 216 ? -1.906 -14.317 41.152 1.00 44.03 216 ALA A C 1
ATOM 1546 O O . ALA A 1 216 ? -2.299 -14.188 39.992 1.00 44.03 216 ALA A O 1
ATOM 1547 N N . THR A 1 217 ? -0.957 -15.178 41.507 1.00 55.09 217 THR A N 1
ATOM 1548 C CA . THR A 1 217 ? -0.336 -16.217 40.678 1.00 55.09 217 THR A CA 1
ATOM 1549 C C . THR A 1 217 ? -1.372 -16.947 39.801 1.00 55.09 217 THR A C 1
ATOM 1551 O O . THR A 1 217 ? -2.402 -17.371 40.330 1.00 55.09 217 THR A O 1
ATOM 1554 N N . PRO A 1 218 ? -1.142 -17.104 38.480 1.00 50.44 218 PRO A N 1
ATOM 1555 C CA . PRO A 1 218 ? -2.142 -17.661 37.576 1.00 50.44 218 PRO A CA 1
ATOM 1556 C C . PRO A 1 218 ? -2.375 -19.163 37.829 1.00 50.44 218 PRO A C 1
ATOM 1558 O O . PRO A 1 218 ? -1.415 -19.902 38.058 1.00 50.44 218 PRO A O 1
ATOM 1561 N N . PRO A 1 219 ? -3.630 -19.645 37.754 1.00 53.66 219 PRO A N 1
ATOM 1562 C CA . PRO A 1 219 ? -3.934 -21.072 37.761 1.00 53.66 219 PRO A CA 1
ATOM 1563 C C . PRO A 1 219 ? -3.398 -21.749 36.477 1.00 53.66 219 PRO A C 1
ATOM 1565 O O . PRO A 1 219 ? -3.593 -21.219 35.379 1.00 53.66 219 PRO A O 1
ATOM 1568 N N . PRO A 1 220 ? -2.742 -22.921 36.571 1.00 54.50 220 PRO A N 1
ATOM 1569 C CA . PRO A 1 220 ? -2.039 -23.554 35.452 1.00 54.50 220 PRO A CA 1
ATOM 1570 C C . PRO A 1 220 ? -2.962 -24.382 34.536 1.00 54.50 220 PRO A C 1
ATOM 1572 O O . PRO A 1 220 ? -2.782 -25.588 34.402 1.00 54.50 220 PRO A O 1
ATOM 1575 N N . SER A 1 221 ? -3.965 -23.773 33.893 1.00 56.81 221 SER A N 1
ATOM 1576 C CA . SER A 1 221 ? -4.863 -24.538 32.998 1.00 56.81 221 SER A CA 1
ATOM 1577 C C . SER A 1 221 ? -5.274 -23.869 31.684 1.00 56.81 221 SER A C 1
ATOM 1579 O O . SER A 1 221 ? -5.761 -24.563 30.794 1.00 56.81 221 SER A O 1
ATOM 1581 N N . ASN A 1 222 ? -5.019 -22.570 31.488 1.00 70.81 222 ASN A N 1
ATOM 1582 C CA . ASN A 1 222 ? -5.353 -21.892 30.221 1.00 70.81 222 ASN A CA 1
ATOM 1583 C C . ASN A 1 222 ? -4.186 -21.806 29.227 1.00 70.81 222 ASN A C 1
ATOM 1585 O O . ASN A 1 222 ? -4.403 -21.594 28.036 1.00 70.81 222 ASN A O 1
ATOM 1589 N N . GLU A 1 223 ? -2.951 -22.037 29.676 1.00 85.88 223 GLU A N 1
ATOM 1590 C CA . GLU A 1 223 ? -1.770 -21.835 28.834 1.00 85.88 223 GLU A CA 1
ATOM 1591 C C . GLU A 1 223 ? -1.698 -22.837 27.667 1.00 85.88 223 GLU A C 1
ATOM 1593 O O . GLU A 1 223 ? -1.366 -22.469 26.540 1.00 85.88 223 GLU A O 1
ATOM 1598 N N . THR A 1 224 ? -2.085 -24.093 27.896 1.00 89.44 224 THR A N 1
ATOM 1599 C CA . THR A 1 224 ? -2.137 -25.127 26.851 1.00 89.44 224 THR A CA 1
ATOM 1600 C C . THR A 1 224 ? -3.190 -24.806 25.790 1.00 89.44 224 THR A C 1
ATOM 1602 O O . THR A 1 224 ? -2.918 -24.917 24.593 1.00 89.44 224 THR A O 1
ATOM 1605 N N . ALA A 1 225 ? -4.382 -24.367 26.208 1.00 87.94 225 ALA A N 1
ATOM 1606 C CA . ALA A 1 225 ? -5.465 -24.011 25.293 1.00 87.94 225 ALA A CA 1
ATOM 1607 C C . ALA A 1 225 ? -5.085 -22.808 24.414 1.00 87.94 225 ALA A C 1
ATOM 1609 O O . ALA A 1 225 ? -5.329 -22.817 23.205 1.00 87.94 225 ALA A O 1
ATOM 1610 N N . ASP A 1 226 ? -4.418 -21.808 24.991 1.00 92.25 226 ASP A N 1
ATOM 1611 C CA . ASP A 1 226 ? -3.953 -20.637 24.250 1.00 92.25 226 ASP A CA 1
ATOM 1612 C C . ASP A 1 226 ? -2.791 -20.972 23.301 1.00 92.25 226 ASP A C 1
ATOM 1614 O O . ASP A 1 226 ? -2.755 -20.487 22.164 1.00 92.25 226 ASP A O 1
ATOM 1618 N N . ARG A 1 227 ? -1.881 -21.875 23.699 1.00 94.44 227 ARG A N 1
ATOM 1619 C CA . ARG A 1 227 ? -0.815 -22.390 22.818 1.00 94.44 227 ARG A CA 1
ATOM 1620 C C . ARG A 1 227 ? -1.382 -23.172 21.626 1.00 94.44 227 ARG A C 1
ATOM 1622 O O . ARG A 1 227 ? -0.899 -22.984 20.508 1.00 94.44 227 ARG A O 1
ATOM 1629 N N . LEU A 1 228 ? -2.424 -23.984 21.829 1.00 95.38 228 LEU A N 1
ATOM 1630 C CA . LEU A 1 228 ? -3.110 -24.701 20.745 1.00 95.38 228 LEU A CA 1
ATOM 1631 C C . LEU A 1 228 ? -3.834 -23.740 19.788 1.00 95.38 228 LEU A C 1
ATOM 1633 O O . LEU A 1 228 ? -3.658 -23.855 18.575 1.00 95.38 228 LEU A O 1
ATOM 1637 N N . ARG A 1 229 ? -4.555 -22.732 20.305 1.00 96.00 229 ARG A N 1
ATOM 1638 C CA . ARG A 1 229 ? -5.196 -21.692 19.470 1.00 96.00 229 ARG A CA 1
ATOM 1639 C C . ARG A 1 229 ? -4.186 -20.928 18.616 1.00 96.00 229 ARG A C 1
ATOM 1641 O O . ARG A 1 229 ? -4.436 -20.671 17.441 1.00 96.00 229 ARG A O 1
ATOM 1648 N N . LYS A 1 230 ? -3.024 -20.590 19.184 1.00 96.12 230 LYS A N 1
ATOM 1649 C CA . LYS A 1 230 ? -1.950 -19.898 18.456 1.00 96.12 230 LYS A CA 1
ATOM 1650 C C . LYS A 1 230 ? -1.362 -20.764 17.336 1.00 96.12 230 LYS A C 1
ATOM 1652 O O . LYS A 1 230 ? -1.057 -20.246 16.264 1.00 96.12 230 LYS A O 1
ATOM 1657 N N . LEU A 1 231 ? -1.235 -22.074 17.555 1.00 96.50 231 LEU A N 1
ATOM 1658 C CA . LEU A 1 231 ? -0.820 -23.036 16.527 1.00 96.50 231 LEU A CA 1
ATOM 1659 C C . LEU A 1 231 ? -1.824 -23.137 15.378 1.00 96.50 231 LEU A C 1
ATOM 1661 O O . LEU A 1 231 ? -1.415 -23.125 14.217 1.00 96.50 231 LEU A O 1
ATOM 1665 N N . ASP A 1 232 ? -3.121 -23.179 15.689 1.00 96.19 232 ASP A N 1
ATOM 1666 C CA . ASP A 1 232 ? -4.175 -23.170 14.672 1.00 96.19 232 ASP A CA 1
ATOM 1667 C C . ASP A 1 232 ? -4.154 -21.880 13.848 1.00 96.19 232 ASP A C 1
ATOM 1669 O O . ASP A 1 232 ? -4.273 -21.930 12.621 1.00 96.19 232 ASP A O 1
ATOM 1673 N N . GLN A 1 233 ? -3.919 -20.736 14.496 1.00 95.56 233 GLN A N 1
ATOM 1674 C CA . GLN A 1 233 ? -3.794 -19.454 13.809 1.00 95.56 233 GLN A CA 1
ATOM 1675 C C . GLN A 1 233 ? -2.598 -19.444 12.842 1.00 95.56 233 GLN A C 1
ATOM 1677 O O . GLN A 1 233 ? -2.760 -19.040 11.691 1.00 95.56 233 GLN A O 1
ATOM 1682 N N . LEU A 1 234 ? -1.432 -19.955 13.261 1.00 96.88 234 LEU A N 1
ATOM 1683 C CA . LEU A 1 234 ? -0.233 -20.059 12.414 1.00 96.88 234 LEU A CA 1
ATOM 1684 C C . LEU A 1 234 ? -0.420 -21.007 11.221 1.00 96.88 234 LEU A C 1
ATOM 1686 O O . LEU A 1 234 ? 0.102 -20.741 10.139 1.00 96.88 234 LEU A O 1
ATOM 1690 N N . ARG A 1 235 ? -1.178 -22.095 11.394 1.00 97.50 235 ARG A N 1
ATOM 1691 C CA . ARG A 1 235 ? -1.544 -22.986 10.286 1.00 97.50 235 ARG A CA 1
ATOM 1692 C C . ARG A 1 235 ? -2.488 -22.283 9.310 1.00 97.50 235 ARG A C 1
ATOM 1694 O O . ARG A 1 235 ? -2.265 -22.330 8.106 1.00 97.50 235 ARG A O 1
ATOM 1701 N N . SER A 1 236 ? -3.517 -21.601 9.821 1.00 93.62 236 SER A N 1
ATOM 1702 C CA . SER A 1 236 ? -4.504 -20.900 8.985 1.00 93.62 236 SER A CA 1
ATOM 1703 C C . SER A 1 236 ? -3.902 -19.750 8.171 1.00 93.62 236 SER A C 1
ATOM 1705 O O . SER A 1 236 ? -4.380 -19.462 7.077 1.00 93.62 236 SER A O 1
ATOM 1707 N N . SER A 1 237 ? -2.829 -19.124 8.667 1.00 95.19 237 SER A N 1
ATOM 1708 C CA . SER A 1 237 ? -2.090 -18.088 7.942 1.00 95.19 237 SER A CA 1
ATOM 1709 C C . SER A 1 237 ? -1.050 -18.641 6.961 1.00 95.19 237 SER A C 1
ATOM 1711 O O . SER A 1 237 ? -0.390 -17.853 6.286 1.00 95.19 237 SER A O 1
ATOM 1713 N N . GLY A 1 238 ? -0.873 -19.967 6.884 1.00 94.44 238 GLY A N 1
ATOM 1714 C CA . GLY A 1 238 ? 0.152 -20.608 6.055 1.00 94.44 238 GLY A CA 1
ATOM 1715 C C . GLY A 1 238 ? 1.585 -20.372 6.543 1.00 94.44 238 GLY A C 1
ATOM 1716 O O . GLY A 1 238 ? 2.529 -20.621 5.799 1.00 94.44 238 GLY A O 1
ATOM 1717 N N . ALA A 1 239 ? 1.765 -19.884 7.776 1.00 96.56 239 ALA A N 1
ATOM 1718 C CA . ALA A 1 239 ? 3.082 -19.603 8.349 1.00 96.56 239 ALA A CA 1
ATOM 1719 C C . ALA A 1 239 ? 3.843 -20.873 8.768 1.00 96.56 239 ALA A C 1
ATOM 1721 O O . ALA A 1 239 ? 5.054 -20.818 8.970 1.00 96.56 239 ALA A O 1
ATOM 1722 N N . ILE A 1 240 ? 3.136 -21.996 8.923 1.00 95.62 240 ILE A N 1
ATOM 1723 C CA . ILE A 1 240 ? 3.705 -23.319 9.195 1.00 95.62 240 ILE A CA 1
ATOM 1724 C C . ILE A 1 240 ? 3.054 -24.363 8.291 1.00 95.62 240 ILE A C 1
ATOM 1726 O O . ILE A 1 240 ? 1.884 -24.247 7.918 1.00 95.62 240 ILE A O 1
ATOM 1730 N N . THR A 1 241 ? 3.808 -25.405 7.966 1.00 97.25 241 THR A N 1
ATOM 1731 C CA . THR A 1 241 ? 3.311 -26.555 7.203 1.00 97.25 241 THR A CA 1
ATOM 1732 C C . THR A 1 241 ? 2.511 -27.513 8.095 1.00 97.25 241 THR A C 1
ATOM 1734 O O . THR A 1 241 ? 2.679 -27.540 9.316 1.00 97.25 241 THR A O 1
ATOM 1737 N N . GLU A 1 242 ? 1.653 -28.351 7.501 1.00 96.06 242 GLU A N 1
ATOM 1738 C CA . GLU A 1 242 ? 0.849 -29.335 8.252 1.00 96.06 242 GLU A CA 1
ATOM 1739 C C . GLU A 1 242 ? 1.734 -30.306 9.060 1.00 96.06 242 GLU A C 1
ATOM 1741 O O . GLU A 1 242 ? 1.411 -30.655 10.195 1.00 96.06 242 GLU A O 1
ATOM 1746 N N . ALA A 1 243 ? 2.902 -30.683 8.526 1.00 97.00 243 ALA A N 1
ATOM 1747 C CA .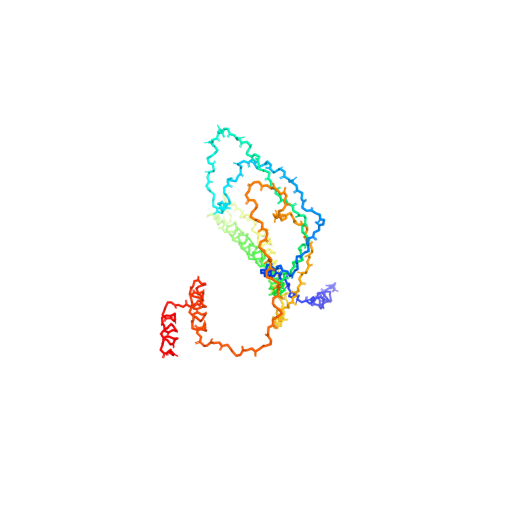 ALA A 1 243 ? 3.859 -31.541 9.224 1.00 97.00 243 ALA A CA 1
ATOM 1748 C C . ALA A 1 243 ? 4.417 -30.882 10.502 1.00 97.00 243 ALA A C 1
ATOM 1750 O O . ALA A 1 243 ? 4.532 -31.529 11.546 1.00 97.00 243 ALA A O 1
ATOM 1751 N N . GLU A 1 244 ? 4.726 -29.585 10.449 1.00 96.06 244 GLU A N 1
ATOM 1752 C CA . GLU A 1 244 ? 5.206 -28.818 11.605 1.00 96.06 244 GLU A CA 1
ATOM 1753 C C . GLU A 1 244 ? 4.103 -28.592 12.642 1.00 96.06 244 GLU A C 1
ATOM 1755 O O . GLU A 1 244 ? 4.369 -28.657 13.845 1.00 96.06 244 GLU A O 1
ATOM 1760 N N . TYR A 1 245 ? 2.864 -28.375 12.191 1.00 97.69 245 TYR A N 1
ATOM 1761 C CA . TYR A 1 245 ? 1.699 -28.264 13.064 1.00 97.69 245 TYR A CA 1
ATOM 1762 C C . TYR A 1 245 ? 1.501 -29.537 13.896 1.00 97.69 245 TYR A C 1
ATOM 1764 O O . TYR A 1 245 ? 1.422 -29.458 15.124 1.00 97.69 245 TYR A O 1
ATOM 1772 N N . GLN A 1 246 ? 1.498 -30.714 13.258 1.00 97.38 246 GLN A N 1
ATOM 1773 C CA . GLN A 1 246 ? 1.310 -31.989 13.961 1.00 97.38 246 GLN A CA 1
ATOM 1774 C C . GLN A 1 246 ? 2.435 -32.261 14.967 1.00 97.38 246 GLN A C 1
ATOM 1776 O O . GLN A 1 246 ? 2.165 -32.689 16.091 1.00 97.38 246 GLN A O 1
ATOM 1781 N N . LYS A 1 247 ? 3.689 -31.947 14.608 1.00 98.12 247 LYS A N 1
ATOM 1782 C CA . LYS A 1 247 ? 4.837 -32.095 15.512 1.00 98.12 247 LYS A CA 1
ATOM 1783 C C . LYS A 1 247 ? 4.689 -31.225 16.766 1.00 98.12 247 LYS A C 1
ATOM 1785 O O . LYS A 1 247 ? 4.783 -31.739 17.877 1.00 98.12 247 LYS A O 1
ATOM 1790 N N . LYS A 1 248 ? 4.392 -29.932 16.603 1.00 96.44 248 LYS A N 1
ATOM 1791 C CA . LYS A 1 248 ? 4.251 -28.993 17.731 1.00 96.44 248 LYS A CA 1
ATOM 1792 C C . LYS A 1 248 ? 3.013 -29.259 18.582 1.00 96.44 248 LYS A C 1
ATOM 1794 O O . LYS A 1 248 ? 3.051 -29.091 19.797 1.00 96.44 248 LYS A O 1
ATOM 1799 N N . ARG A 1 249 ? 1.915 -29.695 17.961 1.00 97.19 249 ARG A N 1
ATOM 1800 C CA . ARG A 1 249 ? 0.707 -30.115 18.680 1.00 97.19 249 ARG A CA 1
ATOM 1801 C C . ARG A 1 249 ? 0.995 -31.314 19.580 1.00 97.19 249 ARG A C 1
ATOM 1803 O O . ARG A 1 249 ? 0.537 -31.325 20.717 1.00 97.19 249 ARG A O 1
ATOM 1810 N N . LYS A 1 250 ? 1.779 -32.283 19.097 1.00 97.44 250 LYS A N 1
ATOM 1811 C CA . LYS A 1 250 ? 2.215 -33.429 19.900 1.00 97.44 250 LYS A CA 1
ATOM 1812 C C . LYS A 1 250 ? 3.117 -33.003 21.063 1.00 97.44 250 LYS A C 1
ATOM 1814 O O . LYS A 1 250 ? 2.840 -33.390 22.185 1.00 97.44 250 LYS A O 1
ATOM 1819 N N . GLU A 1 251 ? 4.108 -32.141 20.823 1.00 96.31 251 GLU A N 1
ATOM 1820 C CA . GLU A 1 251 ? 4.988 -31.608 21.882 1.00 96.31 251 GLU A CA 1
ATOM 1821 C C . GLU A 1 251 ? 4.209 -30.893 23.004 1.00 96.31 251 GLU A C 1
ATOM 1823 O O . GLU A 1 251 ? 4.568 -31.012 24.171 1.00 96.31 251 GLU A O 1
ATOM 1828 N N . ILE A 1 252 ? 3.132 -30.170 22.673 1.00 94.12 252 ILE A N 1
ATOM 1829 C CA . ILE A 1 252 ? 2.286 -29.496 23.673 1.00 94.12 252 ILE A CA 1
ATOM 1830 C C . ILE A 1 252 ? 1.438 -30.488 24.466 1.00 94.12 252 ILE A C 1
ATOM 1832 O O . ILE A 1 252 ? 1.224 -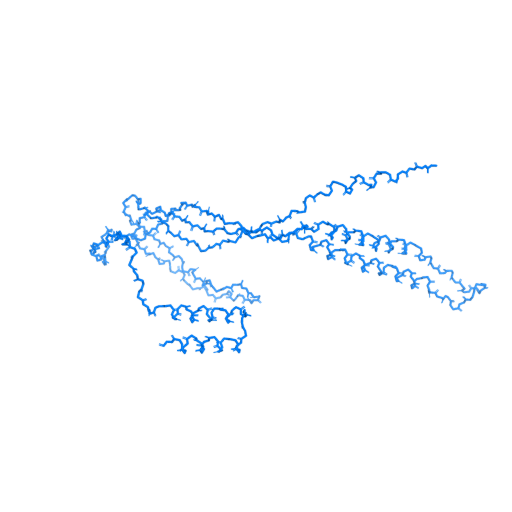30.261 25.650 1.00 94.12 252 ILE A O 1
ATOM 1836 N N . LEU A 1 253 ? 0.941 -31.549 23.827 1.00 92.62 253 LEU A N 1
ATOM 1837 C CA . LEU A 1 253 ? 0.126 -32.569 24.492 1.00 92.62 253 LEU A CA 1
ATOM 1838 C C . LEU A 1 253 ? 0.967 -33.512 25.360 1.00 92.62 253 LEU A C 1
ATOM 1840 O O . LEU A 1 253 ? 0.497 -33.906 26.417 1.00 92.62 253 LEU A O 1
ATOM 1844 N N . ASP A 1 254 ? 2.198 -33.823 24.948 1.00 94.62 254 ASP A N 1
ATOM 1845 C CA . ASP A 1 254 ? 3.140 -34.648 25.721 1.00 94.62 254 ASP A CA 1
ATOM 1846 C C . ASP A 1 254 ? 3.690 -33.905 26.962 1.00 94.62 254 ASP A C 1
ATOM 1848 O O . ASP A 1 254 ? 4.263 -34.528 27.852 1.00 94.62 254 ASP A O 1
ATOM 1852 N N . ALA A 1 255 ? 3.541 -32.576 27.023 1.00 86.00 255 ALA A N 1
ATOM 1853 C CA . ALA A 1 255 ? 3.972 -31.734 28.144 1.00 86.00 255 ALA A CA 1
ATOM 1854 C C . ALA A 1 255 ? 2.891 -31.526 29.228 1.00 86.00 255 ALA A C 1
ATOM 1856 O O . ALA A 1 255 ? 3.113 -30.740 30.153 1.00 86.00 255 ALA A O 1
ATOM 1857 N N . ILE A 1 256 ? 1.731 -32.181 29.088 1.00 83.75 256 ILE A N 1
ATOM 1858 C CA . ILE A 1 256 ? 0.608 -32.179 30.044 1.00 83.75 256 ILE A CA 1
ATOM 1859 C C . ILE A 1 256 ? 0.694 -33.438 30.904 1.00 83.75 256 ILE A C 1
ATOM 1861 O O . ILE A 1 256 ? 0.540 -33.300 32.137 1.00 83.75 256 ILE A O 1
#